Protein AF-A0A0N4TWA0-F1 (afdb_monomer_lite)

Organism: Brugia pahangi (NCBI:txid6280)

Secondary structure (DSSP, 8-state):
--SHHHHHHHHHHHHHHHHTTSS-----------------PPPPPB-S-HHHHHHHHHHHIIIIITSS--HHHHHHHHHHHB-HHHHHHHTTS-S-TTHHHHHHHHHHHHHS-THHHHHHHHHHHHHPPP-SSSHHHHHHHHHHHHHHHHHTT--SSSSTHHHHHHHHS-HHHHHHHHHHHTTS---HHHHHHHHHHHHHHHHHHHHHHHHHHHHHHHHHH----------------------------------PPP-------

Sequence (265 aa):
MHKDEVDQNLKQFSKELTNKQTKEEAKFTPSSNINVNLPHLSLPTFDGDLRQWRQFWSSFNAAVHTQAIPEIQKLNYLYSCFKGKALQAISGYDIAPENYELIRKLLNEKYGDHSIVTTLLYNELQSIKRNEREWIGTIENIERVLRQLEALGESFEHSNIEILIESELPSWILNKIYRRKKDMSWSILKLRNFLTSLVNVNEQIRNCQHSLTQINIEYTTTKPEQKQRYNPGGTSALSTIKDNQNLSKITIKKRRLCVFYFRCH

InterPro domains:
  IPR005312 Domain of unknown function DUF1759 [PF03564] (46-182)

Radius of gyration: 39.79 Å; chains: 1; bounding box: 55×53×158 Å

Structure (mmCIF, N/CA/C/O backbone):
data_AF-A0A0N4TWA0-F1
#
_entry.id   AF-A0A0N4TWA0-F1
#
loop_
_atom_site.group_PDB
_atom_site.id
_atom_site.type_symbol
_atom_site.label_atom_id
_atom_site.label_alt_id
_atom_site.label_comp_id
_atom_site.label_asym_id
_atom_site.label_entity_id
_atom_site.label_seq_id
_atom_site.pdbx_PDB_ins_code
_atom_site.Cartn_x
_atom_site.Cartn_y
_atom_site.Cartn_z
_atom_site.occupancy
_atom_site.B_iso_or_equiv
_atom_site.auth_seq_id
_atom_site.auth_comp_id
_atom_site.auth_asym_id
_atom_site.auth_atom_id
_atom_site.pdbx_PDB_model_num
ATOM 1 N N . MET A 1 1 ? 18.143 36.955 72.765 1.00 52.66 1 MET A N 1
ATOM 2 C CA . MET A 1 1 ? 17.079 37.764 72.136 1.00 52.66 1 MET A CA 1
ATOM 3 C C . MET A 1 1 ? 17.230 37.801 70.604 1.00 52.66 1 MET A C 1
ATOM 5 O O . MET A 1 1 ? 17.047 38.847 70.013 1.00 52.66 1 MET A O 1
ATOM 9 N N . HIS A 1 2 ? 17.583 36.675 69.958 1.00 54.12 2 HIS A N 1
ATOM 10 C CA . HIS A 1 2 ? 17.863 36.610 68.505 1.00 54.12 2 HIS A CA 1
ATOM 11 C C . HIS A 1 2 ? 17.292 35.355 67.816 1.00 54.12 2 HIS A C 1
ATOM 13 O O . HIS A 1 2 ? 17.573 35.111 66.649 1.00 54.12 2 HIS A O 1
ATOM 19 N N . LYS A 1 3 ? 16.511 34.529 68.528 1.00 50.78 3 LYS A N 1
ATOM 20 C CA . LYS A 1 3 ? 15.938 33.296 67.961 1.00 50.78 3 LYS A CA 1
ATOM 21 C C . LYS A 1 3 ? 14.534 33.523 67.390 1.00 50.78 3 LYS A C 1
ATOM 23 O O . LYS A 1 3 ? 14.184 32.917 66.388 1.00 50.78 3 LYS A O 1
ATOM 28 N N . ASP A 1 4 ? 13.800 34.480 67.954 1.00 55.25 4 ASP A N 1
ATOM 29 C CA . ASP A 1 4 ? 12.434 34.804 67.529 1.00 55.25 4 ASP A CA 1
ATOM 30 C C . ASP A 1 4 ? 12.392 35.603 66.215 1.00 55.25 4 ASP A C 1
ATOM 32 O O . ASP A 1 4 ? 11.464 35.456 65.427 1.00 55.25 4 ASP A O 1
ATOM 36 N N . GLU A 1 5 ? 13.435 36.387 65.930 1.00 56.28 5 GLU A N 1
ATOM 37 C CA . GLU A 1 5 ? 13.538 37.216 64.720 1.00 56.28 5 GLU A CA 1
ATOM 38 C C . GLU A 1 5 ? 13.830 36.371 63.465 1.00 56.28 5 GLU A C 1
ATOM 40 O O . GLU A 1 5 ? 13.328 36.650 62.376 1.00 56.28 5 GLU A O 1
ATOM 45 N N . VAL A 1 6 ? 14.578 35.271 63.620 1.00 57.44 6 VAL A N 1
ATOM 46 C CA . VAL A 1 6 ? 14.860 34.318 62.532 1.00 57.44 6 VAL A CA 1
ATOM 47 C C . VAL A 1 6 ? 13.607 33.516 62.171 1.00 57.44 6 VAL A C 1
ATOM 49 O O . VAL A 1 6 ? 13.312 33.345 60.989 1.00 57.44 6 VAL A O 1
ATOM 52 N N . ASP A 1 7 ? 12.817 33.103 63.165 1.00 58.75 7 ASP A N 1
ATOM 53 C CA . ASP A 1 7 ? 11.556 32.384 62.941 1.00 58.75 7 ASP A CA 1
ATOM 54 C C . ASP A 1 7 ? 10.466 33.282 62.334 1.00 58.75 7 ASP A C 1
ATOM 56 O O . ASP A 1 7 ? 9.660 32.823 61.514 1.00 58.75 7 ASP A O 1
ATOM 60 N N . GLN A 1 8 ? 10.449 34.573 62.681 1.00 59.53 8 GLN A N 1
ATOM 61 C CA . GLN A 1 8 ? 9.557 35.550 62.051 1.00 59.53 8 GLN A CA 1
ATOM 62 C C . GLN A 1 8 ? 9.936 35.795 60.586 1.00 59.53 8 GLN A C 1
ATOM 64 O O . GLN A 1 8 ? 9.057 35.782 59.720 1.00 59.53 8 GLN A O 1
ATOM 69 N N . ASN A 1 9 ? 11.234 35.904 60.291 1.00 60.22 9 ASN A N 1
ATOM 70 C CA . ASN A 1 9 ? 11.733 36.046 58.925 1.00 60.22 9 ASN A CA 1
ATOM 71 C C . ASN A 1 9 ? 11.496 34.782 58.079 1.00 60.22 9 ASN A C 1
ATOM 73 O O . ASN A 1 9 ? 11.089 34.896 56.925 1.00 60.22 9 ASN A O 1
ATOM 77 N N . LEU A 1 10 ? 11.633 33.576 58.646 1.00 60.41 10 LEU A N 1
ATOM 78 C CA . LEU A 1 10 ? 11.320 32.313 57.957 1.00 60.41 10 LEU A CA 1
ATOM 79 C C . LEU A 1 10 ? 9.827 32.175 57.630 1.00 60.41 10 LEU A C 1
ATOM 81 O O . LEU A 1 10 ? 9.466 31.711 56.543 1.00 60.41 10 LEU A O 1
ATOM 85 N N . LYS A 1 11 ? 8.940 32.620 58.529 1.00 63.88 11 LYS A N 1
ATOM 86 C CA . LYS A 1 11 ? 7.490 32.650 58.273 1.00 63.88 11 LYS A CA 1
ATOM 87 C C . LYS A 1 11 ? 7.100 33.701 57.236 1.00 63.88 11 LYS A C 1
ATOM 89 O O . LYS A 1 11 ? 6.198 33.447 56.436 1.00 63.88 11 LYS A O 1
ATOM 94 N N . GLN A 1 12 ? 7.773 34.850 57.220 1.00 60.53 12 GLN A N 1
ATOM 95 C CA . GLN A 1 12 ? 7.538 35.899 56.227 1.00 60.53 12 GLN A CA 1
ATOM 96 C C . GLN A 1 12 ? 8.029 35.476 54.836 1.00 60.53 12 GLN A C 1
ATOM 98 O O . GLN A 1 12 ? 7.273 35.586 53.874 1.00 60.53 12 GLN A O 1
ATOM 103 N N . PHE A 1 13 ? 9.207 34.852 54.748 1.00 58.09 13 PHE A N 1
ATOM 104 C CA . PHE A 1 13 ? 9.747 34.312 53.498 1.00 58.09 13 PHE A CA 1
ATOM 105 C C . PHE A 1 13 ? 8.894 33.154 52.950 1.00 58.09 13 PHE A C 1
ATOM 107 O O . PHE A 1 13 ? 8.630 33.081 51.753 1.00 58.09 13 PHE A O 1
ATOM 114 N N . SER A 1 14 ? 8.361 32.292 53.827 1.00 59.28 14 SER A N 1
ATOM 115 C CA . SER A 1 14 ? 7.442 31.209 53.432 1.00 59.28 14 SER A CA 1
ATOM 116 C C . SER A 1 14 ? 6.097 31.733 52.906 1.00 59.28 14 SER A C 1
ATOM 118 O O . SER A 1 14 ? 5.542 31.165 51.964 1.00 59.28 14 SER A O 1
ATOM 120 N N . LYS A 1 15 ? 5.583 32.842 53.464 1.00 59.12 15 LYS A N 1
ATOM 121 C CA . LYS A 1 15 ? 4.394 33.548 52.946 1.00 59.12 15 LYS A CA 1
ATOM 122 C C . LYS A 1 15 ? 4.655 34.243 51.607 1.00 59.12 15 LYS A C 1
ATOM 124 O O . LYS A 1 15 ? 3.758 34.330 50.773 1.00 59.12 15 LYS A O 1
ATOM 129 N N . GLU A 1 16 ? 5.877 34.711 51.374 1.00 53.97 16 GLU A N 1
ATOM 130 C CA . GLU A 1 16 ? 6.271 35.358 50.120 1.00 53.97 16 GLU A CA 1
ATOM 131 C C . GLU A 1 16 ? 6.511 34.342 48.988 1.00 53.97 16 GLU A C 1
ATOM 133 O O . GLU A 1 16 ? 6.157 34.606 47.838 1.00 53.97 16 GLU A O 1
ATOM 138 N N . LEU A 1 17 ? 7.002 33.140 49.321 1.00 50.19 17 LEU A N 1
ATOM 139 C CA . LEU A 1 17 ? 7.112 32.003 48.397 1.00 50.19 17 LEU A CA 1
ATOM 140 C C . LEU A 1 17 ? 5.743 31.411 48.015 1.00 50.19 17 LEU A C 1
ATOM 142 O O . LEU A 1 17 ? 5.560 30.999 46.872 1.00 50.19 17 LEU A O 1
ATOM 146 N N . THR A 1 18 ? 4.758 31.435 48.920 1.00 46.78 18 THR A N 1
ATOM 147 C CA . THR A 1 18 ? 3.384 30.974 48.628 1.00 46.78 18 THR A CA 1
ATOM 148 C C . THR A 1 18 ? 2.551 32.017 47.870 1.00 46.78 18 THR A C 1
ATOM 150 O O . THR A 1 18 ? 1.819 31.660 46.947 1.00 46.78 18 THR A O 1
ATOM 153 N N . ASN A 1 19 ? 2.727 33.319 48.135 1.00 44.84 19 ASN A N 1
ATOM 154 C CA . ASN A 1 19 ? 2.042 34.373 47.369 1.00 44.84 19 ASN A CA 1
ATOM 155 C C . ASN A 1 19 ? 2.618 34.600 45.958 1.00 44.84 19 ASN A C 1
ATOM 157 O O . ASN A 1 19 ? 1.894 35.088 45.090 1.00 44.84 19 ASN A O 1
ATOM 161 N N . LYS A 1 20 ? 3.875 34.215 45.688 1.00 46.03 20 LYS A N 1
ATOM 162 C CA . LYS A 1 20 ? 4.465 34.255 44.334 1.00 46.03 20 LYS A CA 1
ATOM 163 C C . LYS A 1 20 ? 4.112 33.046 43.456 1.00 46.03 20 LYS A C 1
ATOM 165 O O . LYS A 1 20 ? 4.340 33.108 42.255 1.00 46.03 20 LYS A O 1
ATOM 170 N N . GLN A 1 21 ? 3.496 31.996 44.009 1.00 41.91 21 GLN A N 1
ATOM 171 C CA . GLN A 1 21 ? 3.015 30.831 43.245 1.00 41.91 21 GLN A CA 1
ATOM 172 C C . GLN A 1 21 ? 1.512 30.869 42.907 1.00 41.91 21 GLN A C 1
ATOM 174 O O . GLN A 1 21 ? 1.013 29.940 42.285 1.00 41.91 21 GLN A O 1
ATOM 179 N N . THR A 1 22 ? 0.788 31.951 43.237 1.00 38.19 22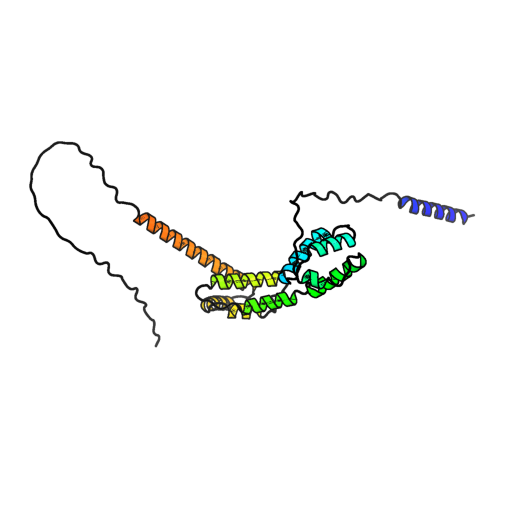 THR A N 1
ATOM 180 C CA . THR A 1 22 ? -0.667 32.061 42.963 1.00 38.19 22 THR A CA 1
ATOM 181 C C . THR A 1 22 ? -1.031 33.146 41.938 1.00 38.19 22 THR A C 1
ATOM 183 O O . THR A 1 22 ? -2.157 33.642 41.923 1.00 38.19 22 THR A O 1
ATOM 186 N N . LYS A 1 23 ? -0.105 33.570 41.068 1.00 44.56 23 LYS A N 1
ATOM 187 C CA . LYS A 1 23 ? -0.427 34.597 40.063 1.00 44.56 23 LYS A CA 1
ATOM 188 C C . LYS A 1 23 ? 0.413 34.507 38.793 1.00 44.56 23 LYS A C 1
ATOM 190 O O . LYS A 1 23 ? 1.076 35.463 38.433 1.00 44.56 23 LYS A O 1
ATOM 195 N N . GLU A 1 24 ? 0.344 33.365 38.114 1.00 39.47 24 GLU A N 1
ATOM 196 C CA . GLU A 1 24 ? 0.619 33.266 36.671 1.00 39.47 24 GLU A CA 1
ATOM 197 C C . GLU A 1 24 ? 0.077 31.946 36.086 1.00 39.47 24 GLU A C 1
ATOM 199 O O . GLU A 1 24 ? 0.734 31.249 35.326 1.00 39.47 24 GLU A O 1
ATOM 204 N N . GLU A 1 25 ? -1.184 31.606 36.381 1.00 35.31 25 GLU A N 1
ATOM 205 C CA . GLU A 1 25 ? -1.968 30.797 35.436 1.00 35.31 25 GLU A CA 1
ATOM 206 C C . GLU A 1 25 ? -2.470 31.729 34.330 1.00 35.31 25 GLU A C 1
ATOM 208 O O . GLU A 1 25 ? -3.642 32.106 34.246 1.00 35.31 25 GLU A O 1
ATOM 213 N N . ALA A 1 26 ? -1.538 32.150 33.475 1.00 36.38 26 ALA A N 1
ATOM 214 C CA . ALA A 1 26 ? -1.896 32.571 32.139 1.00 36.38 26 ALA A CA 1
ATOM 215 C C . ALA A 1 26 ? -2.560 31.358 31.486 1.00 36.38 26 ALA A C 1
ATOM 217 O O . ALA A 1 26 ? -1.906 30.367 31.162 1.00 36.38 26 ALA A O 1
ATOM 218 N N . LYS A 1 27 ? -3.887 31.426 31.349 1.00 37.25 27 LYS A N 1
ATOM 219 C CA . LYS A 1 27 ? -4.656 30.552 30.472 1.00 37.25 27 LYS A CA 1
ATOM 220 C C . LYS A 1 27 ? -3.964 30.560 29.110 1.00 37.25 27 LYS A C 1
ATOM 222 O O . LYS A 1 27 ? -4.188 31.464 28.310 1.00 37.25 27 LYS A O 1
ATOM 227 N N . PHE A 1 28 ? -3.153 29.544 28.835 1.00 35.09 28 PHE A N 1
ATOM 228 C CA . PHE A 1 28 ? -2.869 29.124 27.476 1.00 35.09 28 PHE A CA 1
ATOM 229 C C . PHE A 1 28 ? -4.184 28.578 26.926 1.00 35.09 28 PHE A C 1
ATOM 231 O O . PHE A 1 28 ? -4.442 27.380 26.908 1.00 35.09 28 PHE A O 1
ATOM 238 N N . THR A 1 29 ? -5.065 29.483 26.512 1.00 36.69 29 THR A N 1
ATOM 239 C CA . THR A 1 29 ? -5.971 29.182 25.418 1.00 36.69 29 THR A CA 1
ATOM 240 C C . THR A 1 29 ? -5.074 28.814 24.238 1.00 36.69 29 THR A C 1
ATOM 242 O O . THR A 1 29 ? -4.290 29.673 23.822 1.00 36.69 29 THR A O 1
ATOM 245 N N . PRO A 1 30 ? -5.125 27.584 23.698 1.00 43.72 30 PRO A N 1
ATOM 246 C CA . PRO A 1 30 ? -4.537 27.337 22.398 1.00 43.72 30 PRO A CA 1
ATOM 247 C C . PRO A 1 30 ? -5.276 28.266 21.439 1.00 43.72 30 PRO A C 1
ATOM 249 O O . PRO A 1 30 ? -6.483 28.131 21.227 1.00 43.72 30 PRO A O 1
ATOM 252 N N . SER A 1 31 ? -4.563 29.284 20.965 1.00 40.16 31 SER A N 1
ATOM 253 C CA . SER A 1 31 ? -5.035 30.210 19.953 1.00 40.16 31 SER A CA 1
ATOM 254 C C . SER A 1 31 ? -5.639 29.417 18.806 1.00 40.16 31 SER A C 1
ATOM 256 O O . SER A 1 31 ? -4.957 28.600 18.196 1.00 40.16 31 SER A O 1
ATOM 258 N N . SER A 1 32 ? -6.922 29.683 18.558 1.00 46.72 32 SER A N 1
ATOM 259 C CA . SER A 1 32 ? -7.635 29.416 17.313 1.00 46.72 32 SER A CA 1
ATOM 260 C C . SER A 1 32 ? -7.279 28.083 16.654 1.00 46.72 32 SER A C 1
ATOM 262 O O . SER A 1 32 ? -6.401 28.022 15.792 1.00 46.72 32 SER A O 1
ATOM 264 N N . ASN A 1 33 ? -8.067 27.044 16.950 1.00 48.56 33 ASN A N 1
ATOM 265 C CA . ASN A 1 33 ? -8.394 26.080 15.906 1.00 48.56 33 ASN A CA 1
ATOM 266 C C . ASN A 1 33 ? -8.828 26.913 14.701 1.00 48.56 33 ASN A C 1
ATOM 268 O O . ASN A 1 33 ? -9.886 27.547 14.728 1.00 48.56 33 ASN A O 1
ATOM 272 N N . ILE A 1 34 ? -7.968 26.999 13.688 1.00 48.06 34 ILE A N 1
ATOM 273 C CA . ILE A 1 34 ? -8.366 27.478 12.378 1.00 48.06 34 ILE A CA 1
ATOM 274 C C . ILE A 1 34 ? -9.455 26.489 11.980 1.00 48.06 34 ILE A C 1
ATOM 276 O O . ILE A 1 34 ? -9.162 25.359 11.595 1.00 48.06 34 ILE A O 1
ATOM 280 N N . ASN A 1 35 ? -10.715 26.879 12.176 1.00 50.47 35 ASN A N 1
ATOM 281 C CA . ASN A 1 35 ? -11.867 26.156 11.669 1.00 50.47 35 ASN A CA 1
ATOM 282 C C . ASN A 1 35 ? -11.832 26.342 10.154 1.00 50.47 35 ASN A C 1
ATOM 284 O O . ASN A 1 35 ? -12.544 27.163 9.580 1.00 50.47 35 ASN A O 1
ATOM 288 N N . VAL A 1 36 ? -10.923 25.612 9.509 1.00 48.78 36 VAL A N 1
ATOM 289 C CA . VAL A 1 36 ? -10.996 25.356 8.084 1.00 48.78 36 VAL A CA 1
ATOM 290 C C . VAL A 1 36 ? -12.287 24.570 7.927 1.00 48.78 36 VAL A C 1
ATOM 292 O O . VAL A 1 36 ? -12.367 23.409 8.326 1.00 48.78 36 VAL A O 1
ATOM 295 N N . ASN A 1 37 ? -13.327 25.235 7.432 1.00 46.12 37 ASN A N 1
ATOM 296 C CA . ASN A 1 37 ? -14.613 24.606 7.182 1.00 46.12 37 ASN A CA 1
ATOM 297 C C . ASN A 1 37 ? -14.477 23.746 5.918 1.00 46.12 37 ASN A C 1
ATOM 299 O O . ASN A 1 37 ? -14.853 24.144 4.817 1.00 46.12 37 ASN A O 1
ATOM 303 N N . LEU A 1 38 ? -13.805 22.607 6.077 1.00 56.81 38 LEU A N 1
ATOM 304 C CA . LEU A 1 38 ? -13.673 21.581 5.057 1.00 56.81 38 LEU A CA 1
ATOM 305 C C . LEU A 1 38 ? -15.013 20.844 4.943 1.00 56.81 38 LEU A C 1
ATOM 307 O O . LEU A 1 38 ? -15.686 20.648 5.959 1.00 56.81 38 LEU A O 1
ATOM 311 N N . PRO A 1 39 ? -15.412 20.406 3.737 1.00 60.38 39 PRO A N 1
ATOM 312 C CA . PRO A 1 39 ? -16.548 19.506 3.606 1.00 60.38 39 PRO A CA 1
ATOM 313 C C . PRO A 1 39 ? -16.344 18.296 4.525 1.00 60.38 39 PRO A C 1
ATOM 315 O O . PRO A 1 39 ? -15.246 17.742 4.597 1.00 60.38 39 PRO A O 1
ATOM 318 N N . HIS A 1 40 ? -17.397 17.914 5.247 1.00 59.00 40 HIS A N 1
ATOM 319 C CA . HIS A 1 40 ? -17.352 16.838 6.231 1.00 59.00 40 HIS A CA 1
ATOM 320 C C . HIS A 1 40 ? -17.001 15.511 5.543 1.00 59.00 40 HIS A C 1
ATOM 322 O O . HIS A 1 40 ? -17.854 14.864 4.933 1.00 59.00 40 HIS A O 1
ATOM 328 N N . LEU A 1 41 ? -15.730 15.112 5.619 1.00 68.12 41 LEU A N 1
ATOM 329 C CA . LEU A 1 41 ? -15.263 13.832 5.103 1.00 68.12 41 LEU A CA 1
ATOM 330 C C . LEU A 1 41 ? -15.868 12.708 5.945 1.00 68.12 41 LEU A C 1
ATOM 332 O O . LEU A 1 41 ? -15.664 12.639 7.156 1.00 68.12 41 LEU A O 1
ATOM 336 N N . SER A 1 42 ? -16.624 11.821 5.301 1.00 77.56 42 SER A N 1
ATOM 337 C CA . SER A 1 42 ? -17.068 10.577 5.927 1.00 77.56 42 SER A CA 1
ATOM 338 C C . SER A 1 42 ? -15.858 9.715 6.279 1.00 77.56 42 SER A C 1
ATOM 340 O O . SER A 1 42 ? -14.914 9.626 5.490 1.00 77.56 42 SER A O 1
ATOM 342 N N . LEU A 1 43 ? -15.906 9.042 7.430 1.00 86.25 43 LEU A N 1
ATOM 343 C CA . LEU A 1 43 ? -14.859 8.099 7.813 1.00 86.25 43 LEU A CA 1
ATOM 344 C C . LEU A 1 43 ? -14.729 6.987 6.757 1.00 86.25 43 LEU A C 1
ATOM 346 O O . LEU A 1 43 ? -15.750 6.469 6.288 1.00 86.25 43 LEU A O 1
ATOM 350 N N . PRO A 1 44 ? -13.497 6.616 6.361 1.00 89.69 44 PRO A N 1
ATOM 351 C CA . PRO A 1 44 ? -13.295 5.515 5.435 1.00 89.69 44 PRO A CA 1
ATOM 352 C C . PRO A 1 44 ? -13.737 4.202 6.079 1.00 89.69 44 PRO A C 1
ATOM 354 O O . PRO A 1 44 ? -13.554 3.987 7.276 1.00 89.69 44 PRO A O 1
ATOM 357 N N . THR A 1 45 ? -14.287 3.299 5.272 1.00 93.81 45 THR A N 1
ATOM 358 C CA . THR A 1 45 ? -14.622 1.950 5.734 1.00 93.81 45 THR A CA 1
ATOM 359 C C . THR A 1 45 ? -13.456 1.000 5.515 1.00 93.81 45 THR A C 1
ATOM 361 O O . THR A 1 45 ? -12.758 1.120 4.512 1.00 93.81 45 THR A O 1
ATOM 364 N N . PHE A 1 46 ? -13.286 0.030 6.409 1.00 95.56 46 PHE A N 1
ATOM 365 C CA . PHE A 1 46 ? -12.220 -0.964 6.351 1.00 95.56 46 PHE A CA 1
ATOM 366 C C . PHE A 1 46 ? -12.797 -2.376 6.377 1.00 95.56 46 PHE A C 1
ATOM 368 O O . PHE A 1 46 ? -13.549 -2.740 7.280 1.00 95.56 46 PHE A O 1
ATOM 375 N N . ASP A 1 47 ? -12.453 -3.176 5.374 1.00 93.69 47 ASP A N 1
ATOM 376 C CA . ASP A 1 47 ? -12.954 -4.540 5.191 1.00 93.69 47 ASP A CA 1
ATOM 377 C C . ASP A 1 47 ? -11.959 -5.628 5.634 1.00 93.69 47 ASP A C 1
ATOM 379 O O . ASP A 1 47 ? -12.311 -6.811 5.686 1.00 93.69 47 ASP A O 1
ATOM 383 N N . GLY A 1 48 ? -10.729 -5.234 5.980 1.00 91.06 48 GLY A N 1
ATOM 384 C CA . GLY A 1 48 ? -9.625 -6.125 6.325 1.00 91.06 48 GLY A CA 1
ATOM 385 C C . GLY A 1 48 ? -8.533 -6.240 5.256 1.00 91.06 48 GLY A C 1
ATOM 386 O O . GLY A 1 48 ? -7.669 -7.105 5.402 1.00 91.06 48 GLY A O 1
ATOM 387 N N . ASP A 1 49 ? -8.552 -5.430 4.192 1.00 90.62 49 ASP A N 1
ATOM 388 C CA . ASP A 1 49 ? -7.451 -5.359 3.223 1.00 90.62 49 ASP A CA 1
ATOM 389 C C . ASP A 1 49 ? -6.199 -4.690 3.820 1.00 90.62 49 ASP A C 1
ATOM 391 O O . ASP A 1 49 ? -6.161 -3.484 4.067 1.00 90.62 49 ASP A O 1
ATOM 395 N N . LEU A 1 50 ? -5.127 -5.468 3.980 1.00 88.75 50 LEU A N 1
ATOM 396 C CA . LEU A 1 50 ? -3.830 -5.005 4.486 1.00 88.75 50 LEU A CA 1
ATOM 397 C C . LEU A 1 50 ? -3.282 -3.790 3.720 1.00 88.75 50 LEU A C 1
ATOM 399 O O . LEU A 1 50 ? -2.659 -2.916 4.321 1.00 88.75 50 LEU A O 1
ATOM 403 N N . ARG A 1 51 ? -3.543 -3.685 2.408 1.00 86.25 51 ARG A N 1
ATOM 404 C CA . ARG A 1 51 ? -3.076 -2.553 1.585 1.00 86.25 51 ARG A CA 1
ATOM 405 C C . ARG A 1 51 ? -3.754 -1.234 1.970 1.00 86.25 51 ARG A C 1
ATOM 407 O O . ARG A 1 51 ? -3.170 -0.168 1.780 1.00 86.25 51 ARG A O 1
ATOM 414 N N . GLN A 1 52 ? -4.966 -1.300 2.520 1.00 90.00 52 GLN A N 1
ATOM 415 C CA . GLN A 1 52 ? -5.772 -0.137 2.897 1.00 90.00 52 GLN A CA 1
ATOM 416 C C . GLN A 1 52 ? -5.593 0.256 4.365 1.00 90.00 52 GLN A C 1
ATOM 418 O O . GLN A 1 52 ? -5.947 1.376 4.736 1.00 90.00 52 GLN A O 1
ATOM 423 N N . TRP A 1 53 ? -5.010 -0.622 5.192 1.00 91.56 53 TRP A N 1
ATOM 424 C CA . TRP A 1 53 ? -4.867 -0.403 6.633 1.00 91.56 53 TRP A CA 1
ATOM 425 C C . TRP A 1 53 ? -4.201 0.932 6.964 1.00 91.56 53 TRP A C 1
ATOM 427 O O . TRP A 1 53 ? -4.740 1.700 7.756 1.00 91.56 53 TRP A O 1
ATOM 437 N N . ARG A 1 54 ? -3.074 1.256 6.315 1.00 88.75 54 ARG A N 1
ATOM 438 C CA . ARG A 1 54 ? -2.351 2.512 6.573 1.00 88.75 54 ARG A CA 1
ATOM 439 C C . ARG A 1 54 ? -3.233 3.732 6.323 1.00 88.75 54 ARG A C 1
ATOM 441 O O . ARG A 1 54 ? -3.300 4.619 7.165 1.00 88.75 54 ARG A O 1
ATOM 448 N N . GLN A 1 55 ? -3.916 3.770 5.180 1.00 90.50 55 GLN A N 1
ATOM 449 C CA . GLN A 1 55 ? -4.799 4.880 4.827 1.00 90.50 55 GLN A CA 1
ATOM 450 C C . GLN A 1 55 ? -5.963 4.989 5.815 1.00 90.50 55 GLN A C 1
ATOM 452 O O . GLN A 1 55 ? -6.221 6.070 6.340 1.00 90.50 55 GLN A O 1
ATOM 457 N N . PHE A 1 56 ? -6.628 3.865 6.091 1.00 94.06 56 PHE A N 1
ATOM 458 C CA . PHE A 1 56 ? -7.728 3.803 7.042 1.00 94.06 56 PHE A CA 1
ATOM 459 C C . PHE A 1 56 ? -7.298 4.301 8.425 1.00 94.06 56 PHE A C 1
ATOM 461 O O . PHE A 1 56 ? -7.918 5.216 8.966 1.00 94.06 56 PHE A O 1
ATOM 468 N N . TRP A 1 57 ? -6.218 3.740 8.975 1.00 93.25 57 TRP A N 1
ATOM 469 C CA . TRP A 1 57 ? -5.748 4.070 10.312 1.00 93.25 57 TRP A CA 1
ATOM 470 C C . TRP A 1 57 ? -5.295 5.523 10.402 1.00 93.25 57 TRP A C 1
ATOM 472 O O . TRP A 1 57 ? -5.658 6.195 11.357 1.00 93.25 57 TRP A O 1
ATOM 482 N N . SER A 1 58 ? -4.583 6.061 9.404 1.00 91.69 58 SER A N 1
ATOM 483 C CA . SER A 1 58 ? -4.214 7.483 9.386 1.00 91.69 58 SER A CA 1
ATOM 484 C C . SER A 1 58 ? -5.440 8.402 9.426 1.00 91.69 58 SER A C 1
ATOM 486 O O . SER A 1 58 ? -5.462 9.354 10.209 1.00 91.69 58 SER A O 1
ATOM 488 N N . SER A 1 59 ? -6.473 8.108 8.633 1.00 92.50 59 SER A N 1
ATOM 489 C CA . SER A 1 59 ? -7.716 8.886 8.627 1.00 92.50 59 SER A CA 1
ATOM 490 C C . SER A 1 59 ? -8.500 8.743 9.932 1.00 92.50 59 SER A C 1
ATOM 492 O O . SER A 1 59 ? -8.896 9.750 10.515 1.00 92.50 59 SER A O 1
ATOM 494 N N . PHE A 1 60 ? -8.693 7.516 10.422 1.00 93.81 60 PHE A N 1
ATOM 495 C CA . PHE A 1 60 ? -9.391 7.254 11.682 1.00 93.81 60 PHE A CA 1
ATOM 496 C C . PHE A 1 60 ? -8.653 7.874 12.873 1.00 93.81 60 PHE A C 1
ATOM 498 O O . PHE A 1 60 ? -9.271 8.455 13.766 1.00 93.81 60 PHE A O 1
ATOM 505 N N . ASN A 1 61 ? -7.321 7.802 12.869 1.00 92.94 61 ASN A N 1
ATOM 506 C CA . ASN A 1 61 ? -6.487 8.370 13.912 1.00 92.94 61 ASN A CA 1
ATOM 507 C C . ASN A 1 61 ? -6.714 9.882 14.027 1.00 92.94 61 ASN A C 1
ATOM 509 O O . ASN A 1 61 ? -7.022 10.369 15.109 1.00 92.94 61 ASN A O 1
ATOM 513 N N . ALA A 1 62 ? -6.641 10.602 12.904 1.00 91.19 62 ALA A N 1
ATOM 514 C CA . ALA A 1 62 ? -6.831 12.051 12.864 1.00 91.19 62 ALA A CA 1
ATOM 515 C C . ALA A 1 62 ? -8.277 12.493 13.161 1.00 91.19 62 ALA A C 1
ATOM 517 O O . ALA A 1 62 ? -8.493 13.523 13.802 1.00 91.19 62 ALA A O 1
ATOM 518 N N . ALA A 1 63 ? -9.266 11.732 12.689 1.00 90.12 63 ALA A N 1
ATOM 519 C CA . ALA A 1 63 ? -10.674 12.100 12.808 1.00 90.12 63 ALA A CA 1
ATOM 520 C C . ALA A 1 63 ? -11.310 11.688 14.147 1.00 90.12 63 ALA A C 1
ATOM 522 O O . ALA A 1 63 ? -12.240 12.350 14.597 1.00 90.12 63 ALA A O 1
ATOM 523 N N . VAL A 1 64 ? -10.836 10.608 14.780 1.00 92.06 64 VAL A N 1
ATOM 524 C CA . VAL A 1 64 ? -11.491 9.992 15.950 1.00 92.06 64 VAL A CA 1
ATOM 525 C C . VAL A 1 64 ? -10.514 9.746 17.100 1.00 92.06 64 VAL A C 1
ATOM 527 O O . VAL A 1 64 ? -10.789 10.155 18.227 1.00 92.06 64 VAL A O 1
ATOM 530 N N . HIS A 1 65 ? -9.376 9.083 16.859 1.00 92.38 65 HIS A N 1
ATOM 531 C CA . HIS A 1 65 ? -8.484 8.658 17.952 1.00 92.38 65 HIS A CA 1
ATOM 532 C C . HIS A 1 65 ? -7.849 9.839 18.698 1.00 92.38 65 HIS A C 1
ATOM 534 O O . HIS A 1 65 ? -7.816 9.825 19.929 1.00 92.38 65 HIS A O 1
ATOM 540 N N . THR A 1 66 ? -7.388 10.865 17.977 1.00 92.50 66 THR A N 1
ATOM 541 C CA . THR A 1 66 ? -6.765 12.071 18.552 1.00 92.50 66 THR A CA 1
ATOM 542 C C . THR A 1 66 ? -7.768 13.009 19.220 1.00 92.50 66 THR A C 1
ATOM 544 O O . THR A 1 66 ? -7.369 13.885 19.984 1.00 92.50 66 THR A O 1
ATOM 547 N N . GLN A 1 67 ? -9.065 12.835 18.960 1.00 89.94 67 GLN A N 1
ATOM 548 C CA . GLN A 1 67 ? -10.105 13.670 19.545 1.00 89.94 67 GLN A CA 1
ATOM 549 C C . GLN A 1 67 ? -10.303 13.336 21.030 1.00 89.94 67 GLN A C 1
ATOM 551 O O . GLN A 1 67 ? -10.238 12.174 21.452 1.00 89.94 67 GLN A O 1
ATOM 556 N N . ALA A 1 68 ? -10.595 14.363 21.830 1.00 92.19 68 ALA A N 1
ATOM 557 C CA . ALA A 1 68 ? -10.872 14.252 23.263 1.00 92.19 68 ALA A CA 1
ATOM 558 C C . ALA A 1 68 ? -12.311 13.764 23.535 1.00 92.19 68 ALA A C 1
ATOM 560 O O . ALA A 1 68 ? -13.075 14.401 24.256 1.00 92.19 68 ALA A O 1
ATOM 561 N N . ILE A 1 69 ? -12.693 12.644 22.916 1.00 91.94 69 ILE A N 1
ATOM 562 C CA . ILE A 1 69 ? -13.997 11.990 23.087 1.00 91.94 69 ILE A CA 1
ATOM 563 C C . ILE A 1 69 ? -13.860 10.693 23.907 1.00 91.94 69 ILE A C 1
ATOM 565 O O . ILE A 1 69 ? -12.783 10.088 23.901 1.00 91.94 69 ILE A O 1
ATOM 569 N N . PRO A 1 70 ? -14.922 10.231 24.594 1.00 93.06 70 PRO A N 1
ATOM 570 C CA . PRO A 1 70 ? -14.895 8.987 25.366 1.00 93.06 70 PRO A CA 1
ATOM 571 C C . PRO A 1 70 ? -14.521 7.758 24.527 1.00 93.06 70 PRO A C 1
ATOM 573 O O . PRO A 1 70 ? -14.953 7.630 23.380 1.00 93.06 70 PRO A O 1
ATOM 576 N N . GLU A 1 71 ? -13.794 6.805 25.117 1.00 92.69 71 GLU A N 1
ATOM 577 C CA . GLU A 1 71 ? -13.360 5.571 24.436 1.00 92.69 71 GLU A CA 1
ATOM 578 C C . GLU A 1 71 ? -14.528 4.766 23.867 1.00 92.69 71 GLU A C 1
ATOM 580 O O . GLU A 1 71 ? -14.458 4.294 22.736 1.00 92.69 71 GLU A O 1
ATOM 585 N N . ILE A 1 72 ? -15.651 4.704 24.586 1.00 92.62 72 ILE A N 1
ATOM 586 C CA . ILE A 1 72 ? -16.872 4.053 24.099 1.00 92.62 72 ILE A CA 1
ATOM 587 C C . ILE A 1 72 ? -17.400 4.692 22.804 1.00 92.62 72 ILE A C 1
ATOM 589 O O . ILE A 1 72 ? -17.901 3.996 21.922 1.00 92.62 72 ILE A O 1
ATOM 593 N N . GLN A 1 73 ? -17.262 6.012 22.634 1.00 91.31 73 GLN A N 1
ATOM 594 C CA . GLN A 1 73 ? -17.644 6.685 21.390 1.00 91.31 73 GLN A CA 1
ATOM 595 C C . GLN A 1 73 ? -16.643 6.373 20.278 1.00 91.31 73 GLN A C 1
ATOM 597 O O . GLN A 1 73 ? -17.061 6.038 19.170 1.00 91.31 73 GLN A O 1
ATOM 602 N N . LYS A 1 74 ? -15.334 6.404 20.575 1.00 93.75 74 LYS A N 1
ATOM 603 C CA . LYS A 1 74 ? -14.290 5.988 19.621 1.00 93.75 74 LYS A CA 1
ATOM 604 C C . LYS A 1 74 ? -14.533 4.567 19.130 1.00 93.75 74 LYS A C 1
ATOM 606 O O . LYS A 1 74 ? -14.400 4.303 17.938 1.00 93.75 74 LYS A O 1
ATOM 611 N N . LEU A 1 75 ? -14.929 3.674 20.034 1.00 93.50 75 LEU A N 1
ATOM 612 C CA . LEU A 1 75 ? -15.215 2.288 19.711 1.00 93.50 75 LEU A CA 1
ATOM 613 C C . LEU A 1 75 ? -16.458 2.151 18.828 1.00 93.50 75 LEU A C 1
ATOM 615 O O . LEU A 1 75 ? -16.397 1.466 17.814 1.00 93.50 75 LEU A O 1
ATOM 619 N N . ASN A 1 76 ? -17.544 2.864 19.128 1.00 92.44 76 ASN A N 1
ATOM 620 C CA . ASN A 1 76 ? -18.729 2.881 18.263 1.00 92.44 76 ASN A CA 1
ATOM 621 C C . ASN A 1 76 ? -18.411 3.364 16.836 1.00 92.44 76 ASN A C 1
ATOM 623 O O . ASN A 1 76 ? -18.865 2.760 15.862 1.00 92.44 76 ASN A O 1
ATOM 627 N N . TYR A 1 77 ? -17.590 4.411 16.693 1.00 92.62 77 TYR A N 1
ATOM 628 C CA . TYR A 1 77 ? -17.109 4.849 15.379 1.00 92.62 77 TYR A CA 1
ATOM 629 C C . TYR A 1 77 ? -16.224 3.800 14.700 1.00 92.62 77 TYR A C 1
ATOM 631 O O . TYR A 1 77 ? -16.313 3.612 13.490 1.00 92.62 77 TYR A O 1
ATOM 639 N N . LEU A 1 78 ? -15.380 3.099 15.457 1.00 92.00 78 LEU A N 1
ATOM 640 C CA . LEU A 1 78 ? -14.528 2.045 14.912 1.00 92.00 78 LEU A CA 1
ATOM 641 C C . LEU A 1 78 ? -15.366 0.890 14.340 1.00 92.00 78 LEU A C 1
ATOM 643 O O . LEU A 1 78 ? -15.156 0.495 13.195 1.00 92.00 78 LEU A O 1
ATOM 647 N N . TYR A 1 79 ? -16.364 0.411 15.092 1.00 92.31 79 TYR A N 1
ATOM 648 C CA . TYR A 1 79 ? -17.287 -0.635 14.635 1.00 92.31 79 TYR A CA 1
ATOM 649 C C . TYR A 1 79 ? -18.083 -0.206 13.398 1.00 92.31 79 TYR A C 1
ATOM 651 O O . TYR A 1 79 ? -18.253 -1.010 12.484 1.00 92.31 79 TYR A O 1
ATOM 659 N N . SER A 1 80 ? -18.535 1.052 13.322 1.00 91.38 80 SER A N 1
ATOM 660 C CA . SER A 1 80 ? -19.306 1.535 12.166 1.00 91.38 80 SER A CA 1
ATOM 661 C C . SER A 1 80 ? -18.480 1.633 10.878 1.00 91.38 80 SER A C 1
ATOM 663 O O . SER A 1 80 ? -19.030 1.537 9.778 1.00 91.38 80 SER A O 1
ATOM 665 N N . CYS A 1 81 ? -17.157 1.771 10.996 1.00 93.06 81 CYS A N 1
ATOM 666 C CA . CYS A 1 81 ? -16.250 1.773 9.853 1.00 93.06 81 CYS A CA 1
ATOM 667 C C . CYS A 1 81 ? -15.904 0.360 9.363 1.00 93.06 81 CYS A C 1
ATOM 669 O O . CYS A 1 81 ? -15.465 0.198 8.222 1.00 93.06 81 CYS A O 1
ATOM 671 N N . PHE A 1 82 ? -16.072 -0.668 10.195 1.00 94.19 82 PHE A N 1
ATOM 672 C CA . PHE A 1 82 ? -15.636 -2.021 9.875 1.00 94.19 82 PHE A CA 1
ATOM 673 C C . PHE A 1 82 ? -16.661 -2.834 9.102 1.00 94.19 82 PHE A C 1
ATOM 675 O O . PHE A 1 82 ? -17.863 -2.809 9.352 1.00 94.19 82 PHE A O 1
ATOM 682 N N . LYS A 1 83 ? -16.145 -3.606 8.149 1.00 93.00 83 LYS A N 1
ATOM 683 C CA . LYS A 1 83 ? -16.902 -4.528 7.305 1.00 93.00 83 LYS A CA 1
ATOM 684 C C . LYS A 1 83 ? -16.124 -5.836 7.153 1.00 93.00 83 LYS A C 1
ATOM 686 O O . LYS A 1 83 ? -14.940 -5.910 7.477 1.00 93.00 83 LYS A O 1
ATOM 691 N N . GLY A 1 84 ? -16.789 -6.876 6.655 1.00 93.50 84 GLY A N 1
ATOM 692 C CA . GLY A 1 84 ? -16.137 -8.118 6.228 1.00 93.50 84 GLY A CA 1
ATOM 693 C C . GLY A 1 84 ? -15.187 -8.725 7.270 1.00 93.50 84 GLY A C 1
ATOM 694 O O . GLY A 1 84 ? -15.577 -8.985 8.409 1.00 93.50 84 GLY A O 1
ATOM 695 N N . LYS A 1 85 ? -13.927 -8.947 6.869 1.00 92.38 85 LYS A N 1
ATOM 696 C CA . LYS A 1 85 ? -12.906 -9.626 7.685 1.00 92.38 85 LYS A CA 1
ATOM 697 C C . LYS A 1 85 ? -12.478 -8.798 8.895 1.00 92.38 85 LYS A C 1
ATOM 699 O O . LYS A 1 85 ? -12.138 -9.381 9.921 1.00 92.38 85 LYS A O 1
ATOM 704 N N . ALA A 1 86 ? -12.484 -7.470 8.781 1.00 93.06 86 ALA A N 1
ATOM 705 C CA . ALA A 1 86 ? -12.153 -6.584 9.895 1.00 93.06 86 ALA A CA 1
ATOM 706 C C . ALA A 1 86 ? -13.195 -6.686 11.015 1.00 93.06 86 ALA A C 1
ATOM 708 O O . ALA A 1 86 ? -12.832 -6.846 12.176 1.00 93.06 86 ALA A O 1
ATOM 709 N N . LEU A 1 87 ? -14.485 -6.684 10.663 1.00 93.31 87 LEU A N 1
ATOM 710 C CA . LEU A 1 87 ? -15.564 -6.832 11.644 1.00 93.31 87 LEU A CA 1
ATOM 711 C C . LEU A 1 87 ? -15.535 -8.218 12.305 1.00 93.31 87 LEU A C 1
ATOM 713 O O . LEU A 1 87 ? -15.670 -8.333 13.520 1.00 93.31 87 LEU A O 1
ATOM 717 N N . GLN A 1 88 ? -15.275 -9.268 11.520 1.00 92.69 88 GLN A N 1
ATOM 718 C CA . GLN A 1 88 ? -15.098 -10.624 12.043 1.00 92.69 88 GLN A CA 1
ATOM 719 C C . GLN A 1 88 ? -13.890 -10.738 12.988 1.00 92.69 88 GLN A C 1
ATOM 721 O O . GLN A 1 88 ? -13.913 -11.534 13.920 1.00 92.69 88 GLN A O 1
ATOM 726 N N . ALA A 1 89 ? -12.832 -9.947 12.779 1.00 91.12 89 ALA A N 1
ATOM 727 C CA . ALA A 1 89 ? -11.659 -9.961 13.651 1.00 91.12 89 ALA A CA 1
ATOM 728 C C . ALA A 1 89 ? -11.967 -9.476 15.077 1.00 91.12 89 ALA A C 1
ATOM 730 O O . ALA A 1 89 ? -11.257 -9.860 16.001 1.00 91.12 89 ALA A O 1
ATOM 731 N N . ILE A 1 90 ? -13.005 -8.652 15.246 1.00 92.06 90 ILE A N 1
ATOM 732 C CA . ILE A 1 90 ? -13.364 -8.032 16.526 1.00 92.06 90 ILE A CA 1
ATOM 733 C C . ILE A 1 90 ? -14.706 -8.528 17.079 1.00 92.06 90 ILE A C 1
ATOM 735 O O . ILE A 1 90 ? -15.162 -8.043 18.109 1.00 92.06 90 ILE A O 1
ATOM 739 N N . SER A 1 91 ? -15.344 -9.510 16.432 1.00 88.56 91 SER A N 1
ATOM 740 C CA . SER A 1 91 ? -16.684 -9.987 16.805 1.00 88.56 91 SER A CA 1
ATOM 741 C C . SER A 1 91 ? -16.751 -10.687 18.168 1.00 88.56 91 SER A C 1
ATOM 743 O O . SER A 1 91 ? -17.843 -10.960 18.646 1.00 88.56 91 SER A O 1
ATOM 745 N N . GLY A 1 92 ? -15.603 -11.017 18.769 1.00 89.50 92 GLY A N 1
ATOM 746 C CA . GLY A 1 92 ? -15.508 -11.594 20.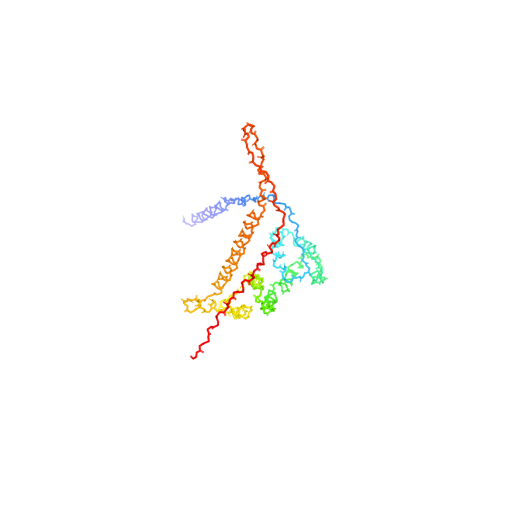115 1.00 89.50 92 GLY A CA 1
ATOM 747 C C . GLY A 1 92 ? -15.428 -10.565 21.246 1.00 89.50 92 GLY A C 1
ATOM 748 O O . GLY A 1 92 ? -15.322 -10.966 22.399 1.00 89.50 92 GLY A O 1
ATOM 749 N N . TYR A 1 93 ? -15.443 -9.268 20.929 1.00 92.50 93 TYR A N 1
ATOM 750 C CA . TYR A 1 93 ? -15.407 -8.193 21.915 1.00 92.50 93 TYR A CA 1
ATOM 751 C C . TYR A 1 93 ? -16.759 -7.493 22.003 1.00 92.50 93 TYR A C 1
ATOM 753 O O . TYR A 1 93 ? -17.380 -7.183 20.982 1.00 92.50 93 TYR A O 1
ATOM 761 N N . ASP A 1 94 ? -17.165 -7.181 23.230 1.00 90.44 94 ASP A N 1
ATOM 762 C CA . ASP A 1 94 ? -18.308 -6.316 23.489 1.00 90.44 94 ASP A CA 1
ATOM 763 C C . ASP A 1 94 ? -17.937 -4.845 23.282 1.00 90.44 94 ASP A C 1
ATOM 765 O O . ASP A 1 94 ? -16.788 -4.430 23.486 1.00 90.44 94 ASP A O 1
ATOM 769 N N . ILE A 1 95 ? -18.932 -4.032 22.923 1.00 89.56 95 ILE A N 1
ATOM 770 C CA . ILE A 1 95 ? -18.784 -2.579 22.817 1.00 89.56 95 ILE A CA 1
ATOM 771 C C . ILE A 1 95 ? -18.751 -1.993 24.237 1.00 89.56 95 ILE A C 1
ATOM 773 O O . ILE A 1 95 ? -19.760 -1.533 24.767 1.00 89.56 95 ILE A O 1
ATOM 777 N N . ALA A 1 96 ? -17.572 -2.038 24.850 1.00 91.75 96 ALA A N 1
ATOM 778 C CA . ALA A 1 96 ? -17.282 -1.544 26.191 1.00 91.75 96 ALA A CA 1
ATOM 779 C C . ALA A 1 96 ? -16.001 -0.687 26.156 1.00 91.75 96 ALA A C 1
ATOM 781 O O . ALA A 1 96 ? -15.108 -0.980 25.353 1.00 91.75 96 ALA A O 1
ATOM 782 N N . PRO A 1 97 ? -15.891 0.388 26.961 1.00 90.19 97 PRO A N 1
ATOM 783 C CA . PRO A 1 97 ? -14.735 1.286 26.902 1.00 90.19 97 PRO A CA 1
ATOM 784 C C . PRO A 1 97 ? -13.412 0.550 27.163 1.00 90.19 97 PRO A C 1
ATOM 786 O O . PRO A 1 97 ? -12.443 0.776 26.445 1.00 90.19 97 PRO A O 1
ATOM 789 N N . GLU A 1 98 ? -13.404 -0.426 28.074 1.00 94.12 98 GLU A N 1
ATOM 790 C CA . GLU A 1 98 ? -12.227 -1.224 28.444 1.00 94.12 98 GLU A CA 1
ATOM 791 C C . GLU A 1 98 ? -11.656 -2.024 27.260 1.00 94.12 98 GLU A C 1
ATOM 793 O O . GLU A 1 98 ? -10.461 -2.323 27.211 1.00 94.12 98 GLU A O 1
ATOM 798 N N . ASN A 1 99 ? -12.501 -2.346 26.276 1.00 94.06 99 ASN A N 1
ATOM 799 C CA . ASN A 1 99 ? -12.114 -3.114 25.098 1.00 94.06 99 ASN A CA 1
ATOM 800 C C . ASN A 1 99 ? -11.488 -2.252 23.996 1.00 94.06 99 ASN A C 1
ATOM 802 O O . ASN A 1 99 ? -10.881 -2.811 23.082 1.00 94.06 99 ASN A O 1
ATOM 806 N N . TYR A 1 100 ? -11.591 -0.919 24.053 1.00 94.25 100 TYR A N 1
ATOM 807 C CA . TYR A 1 100 ? -11.107 -0.047 22.979 1.00 94.25 100 TYR A CA 1
ATOM 808 C C . TYR A 1 100 ? -9.612 -0.237 22.703 1.00 94.25 100 TYR A C 1
ATOM 810 O O . TYR A 1 100 ? -9.212 -0.525 21.571 1.00 94.25 100 TYR A O 1
ATOM 818 N N . GLU A 1 101 ? -8.784 -0.142 23.741 1.00 93.56 101 GLU A N 1
ATOM 819 C CA . GLU A 1 101 ? -7.338 -0.310 23.600 1.00 93.56 101 GLU A CA 1
ATOM 820 C C . GLU A 1 101 ? -6.943 -1.753 23.258 1.00 93.56 101 GLU A C 1
ATOM 822 O O . GLU A 1 101 ? -5.976 -1.963 22.524 1.00 93.56 101 GLU A O 1
ATOM 827 N N . LEU A 1 102 ? -7.700 -2.753 23.724 1.00 94.31 102 LEU A N 1
ATOM 828 C CA . LEU A 1 102 ? -7.470 -4.160 23.376 1.00 94.31 102 LEU A CA 1
ATOM 829 C C . LEU A 1 102 ? -7.723 -4.413 21.887 1.00 94.31 102 LEU A C 1
ATOM 831 O O . LEU A 1 102 ? -6.869 -4.973 21.201 1.00 94.31 102 LEU A O 1
ATOM 835 N N . ILE A 1 103 ? -8.858 -3.936 21.374 1.00 94.19 103 ILE A N 1
ATOM 836 C CA . ILE A 1 103 ? -9.212 -4.026 19.956 1.00 94.19 103 ILE A CA 1
ATOM 837 C C . ILE A 1 103 ? -8.184 -3.272 19.109 1.00 94.19 103 ILE A C 1
ATOM 839 O O . ILE A 1 103 ? -7.711 -3.796 18.102 1.00 94.19 103 ILE A O 1
ATOM 843 N N . ARG A 1 104 ? -7.782 -2.064 19.521 1.00 94.12 104 ARG A N 1
ATOM 844 C CA . ARG A 1 104 ? -6.766 -1.273 18.812 1.00 94.12 104 ARG A CA 1
ATOM 845 C C . ARG A 1 104 ? -5.437 -2.019 18.694 1.00 94.12 104 ARG A C 1
ATOM 847 O O . ARG A 1 104 ? -4.859 -2.050 17.607 1.00 94.12 104 ARG A O 1
ATOM 854 N N . LYS A 1 105 ? -4.965 -2.628 19.787 1.00 93.19 105 LYS A N 1
ATOM 855 C CA . LYS A 1 105 ? -3.739 -3.441 19.793 1.00 93.19 105 LYS A CA 1
ATOM 856 C C . LYS A 1 105 ? -3.864 -4.646 18.870 1.00 93.19 105 LYS A C 1
ATOM 858 O O . LYS A 1 105 ? -3.021 -4.800 17.993 1.00 93.19 105 LYS A O 1
ATOM 863 N N . LEU A 1 106 ? -4.948 -5.413 18.987 1.00 93.38 106 LEU A N 1
ATOM 864 C CA . LEU A 1 106 ? -5.219 -6.568 18.128 1.00 93.38 106 LEU A CA 1
ATOM 865 C C . LEU A 1 106 ? -5.200 -6.194 16.639 1.00 93.38 106 LEU A C 1
ATOM 867 O O . LEU A 1 106 ? -4.620 -6.898 15.815 1.00 93.38 106 LEU A O 1
ATOM 871 N N . LEU A 1 107 ? -5.833 -5.078 16.277 1.00 92.50 107 LEU A N 1
ATOM 872 C CA . LEU A 1 107 ? -5.857 -4.604 14.896 1.00 92.50 107 LEU A CA 1
ATOM 873 C C . LEU A 1 107 ? -4.470 -4.186 14.413 1.00 92.50 107 LEU A C 1
ATOM 875 O O . LEU A 1 107 ? -4.103 -4.495 13.284 1.00 92.50 107 LEU A O 1
ATOM 879 N N . ASN A 1 108 ? -3.693 -3.509 15.258 1.00 91.12 108 ASN A N 1
ATOM 880 C CA . ASN A 1 108 ? -2.328 -3.131 14.919 1.00 91.12 108 ASN A CA 1
ATOM 881 C C . ASN A 1 108 ? -1.413 -4.356 14.771 1.00 91.12 108 ASN A C 1
ATOM 883 O O . ASN A 1 108 ? -0.591 -4.390 13.866 1.00 91.12 108 ASN A O 1
ATOM 887 N N . GLU A 1 109 ? -1.580 -5.382 15.601 1.00 90.50 109 GLU A N 1
ATOM 888 C CA . GLU A 1 109 ? -0.854 -6.650 15.465 1.00 90.50 109 GLU A CA 1
ATOM 889 C C . GLU A 1 109 ? -1.240 -7.388 14.178 1.00 90.50 109 GLU A C 1
ATOM 891 O O . GLU A 1 109 ? -0.381 -7.905 13.470 1.00 90.50 109 GLU A O 1
ATOM 896 N N . LYS A 1 110 ? -2.533 -7.412 13.842 1.00 88.88 110 LYS A N 1
ATOM 897 C CA . LYS A 1 110 ? -3.048 -8.164 12.693 1.00 88.88 110 LYS A CA 1
ATOM 898 C C . LYS A 1 110 ? -2.851 -7.462 11.349 1.00 88.88 110 LYS A C 1
ATOM 900 O O . LYS A 1 110 ? -2.666 -8.136 10.337 1.00 88.88 110 LYS A O 1
ATOM 905 N N . TYR A 1 111 ? -2.961 -6.136 11.322 1.00 90.06 111 TYR A N 1
ATOM 906 C CA . TYR A 1 111 ? -2.983 -5.339 10.091 1.00 90.06 111 TYR A CA 1
ATOM 907 C C . TYR A 1 111 ? -1.874 -4.286 10.015 1.00 90.06 111 TYR A C 1
ATOM 909 O O . TYR A 1 111 ? -1.587 -3.794 8.926 1.00 90.06 111 TYR A O 1
ATOM 917 N N . GLY A 1 112 ? -1.252 -3.935 11.144 1.00 85.56 112 GLY A N 1
ATOM 918 C CA . GLY A 1 112 ? -0.173 -2.948 11.205 1.00 85.56 112 GLY A CA 1
ATOM 919 C C . GLY A 1 112 ? 1.168 -3.466 10.701 1.00 85.56 112 GLY A C 1
ATOM 920 O O . GLY A 1 112 ? 1.990 -2.655 10.277 1.00 85.56 112 GLY A O 1
ATOM 921 N N . ASP A 1 113 ? 1.374 -4.785 10.681 1.00 84.50 113 ASP A N 1
ATOM 922 C CA . ASP A 1 113 ? 2.553 -5.372 10.052 1.00 84.50 113 ASP A CA 1
ATOM 923 C C . ASP A 1 113 ? 2.449 -5.302 8.521 1.00 84.50 113 ASP A C 1
ATOM 925 O O . ASP A 1 113 ? 1.698 -6.033 7.866 1.00 84.50 113 ASP A O 1
ATOM 929 N N . HIS A 1 114 ? 3.244 -4.410 7.935 1.00 83.88 114 HIS A N 1
ATOM 930 C CA . HIS A 1 114 ? 3.334 -4.244 6.492 1.00 83.88 114 HIS A CA 1
ATOM 931 C C . HIS A 1 114 ? 4.210 -5.302 5.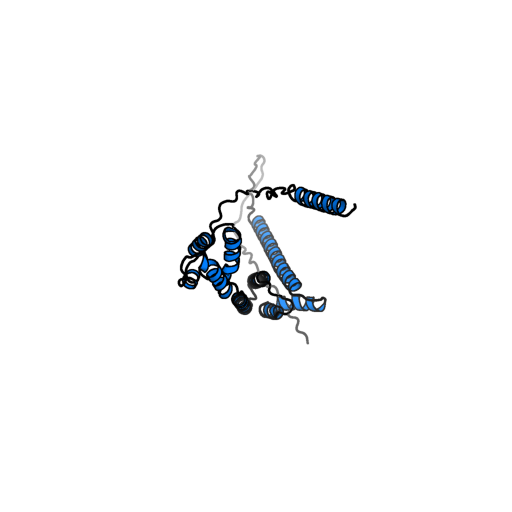810 1.00 83.88 114 HIS A C 1
ATOM 933 O O . HIS A 1 114 ? 4.238 -5.324 4.582 1.00 83.88 114 HIS A O 1
ATOM 939 N N . SER A 1 115 ? 4.862 -6.218 6.538 1.00 83.38 115 SER A N 1
ATOM 940 C CA . SER A 1 115 ? 5.733 -7.261 5.965 1.00 83.38 115 SER A CA 1
ATOM 941 C C . SER A 1 115 ? 5.019 -8.116 4.914 1.00 83.38 115 SER A C 1
ATOM 943 O O . SER A 1 115 ? 5.594 -8.467 3.881 1.00 83.38 115 SER A O 1
ATOM 945 N N . ILE A 1 116 ? 3.730 -8.405 5.125 1.00 84.94 116 ILE A N 1
ATOM 946 C CA . ILE A 1 116 ? 2.908 -9.140 4.154 1.00 84.94 116 ILE A CA 1
ATOM 947 C C . ILE A 1 116 ? 2.699 -8.305 2.884 1.00 84.94 116 ILE A C 1
ATOM 949 O O . ILE A 1 116 ? 2.837 -8.821 1.776 1.00 84.94 116 ILE A O 1
ATOM 953 N N . VAL A 1 117 ? 2.396 -7.011 3.023 1.00 86.50 117 VAL A N 1
ATOM 954 C CA . VAL A 1 117 ? 2.206 -6.104 1.879 1.00 86.50 117 VAL A CA 1
ATOM 955 C C . VAL A 1 117 ? 3.516 -5.932 1.118 1.00 86.50 117 VAL A C 1
ATOM 957 O O . VAL A 1 117 ? 3.520 -6.065 -0.103 1.00 86.50 117 VAL A O 1
ATOM 960 N N . THR A 1 118 ? 4.624 -5.726 1.828 1.00 88.00 118 THR A N 1
ATOM 961 C CA . THR A 1 118 ? 5.981 -5.709 1.281 1.00 88.00 118 THR A CA 1
ATOM 962 C C . THR A 1 118 ? 6.254 -6.978 0.468 1.00 88.00 118 THR A C 1
ATOM 964 O O . THR A 1 118 ? 6.617 -6.894 -0.703 1.00 88.00 118 THR A O 1
ATOM 967 N N . THR A 1 119 ? 5.999 -8.161 1.035 1.00 88.12 119 THR A N 1
ATOM 968 C CA . THR A 1 119 ? 6.194 -9.449 0.346 1.00 88.12 119 THR A CA 1
ATOM 969 C C . THR A 1 119 ? 5.342 -9.551 -0.920 1.00 88.12 119 THR A C 1
ATOM 971 O O . THR A 1 119 ? 5.827 -9.967 -1.971 1.00 88.12 119 THR A O 1
ATOM 974 N N . LEU A 1 120 ? 4.076 -9.128 -0.853 1.00 88.88 120 LEU A N 1
ATOM 975 C CA . LEU A 1 120 ? 3.196 -9.092 -2.021 1.00 88.88 120 LEU A CA 1
ATOM 976 C C . LEU A 1 120 ? 3.727 -8.154 -3.109 1.00 88.88 120 LEU A C 1
ATOM 978 O O . LEU A 1 120 ? 3.638 -8.504 -4.279 1.00 88.88 120 LEU A O 1
ATOM 982 N N . LEU A 1 121 ? 4.284 -6.998 -2.744 1.00 89.81 121 LEU A N 1
ATOM 983 C CA . LEU A 1 121 ? 4.865 -6.043 -3.690 1.00 89.81 121 LEU A CA 1
ATOM 984 C C . LEU A 1 121 ? 6.142 -6.582 -4.347 1.00 89.81 121 LEU A C 1
ATOM 986 O O . LEU A 1 121 ? 6.307 -6.418 -5.553 1.00 89.81 121 LEU A O 1
ATOM 990 N N . TYR A 1 122 ? 7.011 -7.272 -3.605 1.00 90.00 122 TYR A N 1
ATOM 991 C CA . TYR A 1 122 ? 8.177 -7.946 -4.190 1.00 90.00 122 TYR A CA 1
ATOM 992 C C . TYR A 1 122 ? 7.771 -9.070 -5.151 1.00 90.00 122 TYR A C 1
ATOM 994 O O . TYR A 1 122 ? 8.314 -9.163 -6.251 1.00 90.00 122 TYR A O 1
ATOM 1002 N N . ASN A 1 123 ? 6.773 -9.878 -4.783 1.00 89.44 123 ASN A N 1
ATOM 1003 C CA . ASN A 1 123 ? 6.229 -10.909 -5.670 1.00 89.44 123 ASN A CA 1
ATOM 1004 C C . ASN A 1 123 ? 5.591 -10.294 -6.922 1.00 89.44 123 ASN A C 1
ATOM 1006 O O . ASN A 1 123 ? 5.751 -10.810 -8.026 1.00 89.44 123 ASN A O 1
ATOM 1010 N N . GLU A 1 124 ? 4.883 -9.175 -6.758 1.00 91.06 124 GLU A N 1
ATOM 1011 C CA . GLU A 1 124 ? 4.297 -8.418 -7.857 1.00 91.06 124 GLU A CA 1
ATOM 1012 C C . GLU A 1 124 ? 5.392 -7.923 -8.806 1.00 91.06 124 GLU A C 1
ATOM 1014 O O . GLU A 1 124 ? 5.291 -8.182 -10.002 1.00 91.06 124 GLU A O 1
ATOM 1019 N N . LEU A 1 125 ? 6.470 -7.330 -8.275 1.00 89.62 125 LEU A N 1
ATOM 1020 C CA . LEU A 1 125 ? 7.642 -6.890 -9.037 1.00 89.62 125 LEU A CA 1
ATOM 1021 C C . LEU A 1 125 ? 8.276 -8.040 -9.831 1.00 89.62 125 LEU A C 1
ATOM 1023 O O . LEU A 1 125 ? 8.526 -7.884 -11.021 1.00 89.62 125 LEU A O 1
ATOM 1027 N N . GLN A 1 126 ? 8.473 -9.201 -9.203 1.00 87.81 126 GLN A N 1
ATOM 1028 C CA . GLN A 1 126 ? 9.055 -10.387 -9.841 1.00 87.81 126 GLN A CA 1
ATOM 1029 C C . GLN A 1 126 ? 8.128 -11.024 -10.893 1.00 87.81 126 GLN A C 1
ATOM 1031 O O . GLN A 1 126 ? 8.581 -11.717 -11.800 1.00 87.81 126 GLN A O 1
ATOM 1036 N N . SER A 1 127 ? 6.815 -10.820 -10.776 1.00 88.75 127 SER A N 1
ATOM 1037 C CA . SER A 1 127 ? 5.831 -11.355 -11.724 1.00 88.75 127 SER A CA 1
ATOM 1038 C C . SER A 1 127 ? 5.661 -10.504 -12.987 1.00 88.75 127 SER A C 1
ATOM 1040 O O . SER A 1 127 ? 5.027 -10.959 -13.948 1.00 88.75 127 SER A O 1
ATOM 1042 N N . ILE A 1 128 ? 6.195 -9.275 -12.997 1.00 87.69 128 ILE A N 1
ATOM 1043 C CA . ILE A 1 128 ? 6.148 -8.385 -14.159 1.00 87.69 128 ILE A CA 1
ATOM 1044 C C . ILE A 1 128 ? 6.896 -9.070 -15.293 1.00 87.69 128 ILE A C 1
ATOM 1046 O O . ILE A 1 128 ? 8.085 -9.298 -15.196 1.00 87.69 128 ILE A O 1
ATOM 1050 N N . LYS A 1 129 ? 6.219 -9.392 -16.395 1.00 85.00 129 LYS A N 1
ATOM 1051 C CA . LYS A 1 129 ? 6.881 -10.031 -17.535 1.00 85.00 129 LYS A CA 1
ATOM 1052 C C . LYS A 1 129 ? 7.570 -8.990 -18.401 1.00 85.00 129 LYS A C 1
ATOM 1054 O O . LYS A 1 129 ? 6.925 -8.043 -18.855 1.00 85.00 129 LYS A O 1
ATOM 1059 N N . ARG A 1 130 ? 8.836 -9.240 -18.740 1.00 84.00 130 ARG A N 1
ATOM 1060 C CA . ARG A 1 130 ? 9.552 -8.492 -19.779 1.00 84.00 130 ARG A CA 1
ATOM 1061 C C . ARG A 1 130 ? 8.731 -8.424 -21.072 1.00 84.00 130 ARG A C 1
ATOM 1063 O O . ARG A 1 130 ? 8.446 -9.447 -21.697 1.00 84.00 130 ARG A O 1
ATOM 1070 N N . ASN A 1 131 ? 8.424 -7.206 -21.512 1.00 85.38 131 ASN A N 1
ATOM 1071 C CA . ASN A 1 131 ? 7.738 -6.943 -22.772 1.00 85.38 131 ASN A CA 1
ATOM 1072 C C . ASN A 1 131 ? 8.542 -5.940 -23.611 1.00 85.38 131 ASN A C 1
ATOM 1074 O O . ASN A 1 131 ? 8.737 -4.792 -23.219 1.00 85.38 131 ASN A O 1
ATOM 1078 N N . GLU A 1 132 ? 9.023 -6.368 -24.782 1.00 84.81 132 GLU A N 1
ATOM 1079 C CA . GLU A 1 132 ? 9.825 -5.505 -25.660 1.00 84.81 132 GLU A CA 1
ATOM 1080 C C . GLU A 1 132 ? 9.003 -4.400 -26.334 1.00 84.81 132 GLU A C 1
ATOM 1082 O O . GLU A 1 132 ? 9.537 -3.328 -26.622 1.00 84.81 132 GLU A O 1
ATOM 1087 N N . ARG A 1 133 ? 7.712 -4.649 -26.590 1.00 84.25 133 ARG A N 1
ATOM 1088 C CA . ARG A 1 133 ? 6.822 -3.707 -27.284 1.00 84.25 133 ARG A CA 1
ATOM 1089 C C . ARG A 1 133 ? 6.220 -2.696 -26.316 1.00 84.25 133 ARG A C 1
ATOM 1091 O O . ARG A 1 133 ? 6.208 -1.507 -26.609 1.00 84.25 133 ARG A O 1
ATOM 1098 N N . GLU A 1 134 ? 5.787 -3.163 -25.149 1.00 87.88 134 GLU A N 1
ATOM 1099 C CA . GLU A 1 134 ? 5.136 -2.353 -24.107 1.00 87.88 134 GLU A CA 1
ATOM 1100 C C . GLU A 1 134 ? 6.083 -2.089 -22.929 1.00 87.88 134 GLU A C 1
ATOM 1102 O O . GLU A 1 134 ? 5.715 -2.134 -21.752 1.00 87.88 134 GLU A O 1
ATOM 1107 N N . TRP A 1 135 ? 7.344 -1.807 -23.250 1.00 90.44 135 TRP A N 1
ATOM 1108 C CA . TRP A 1 135 ? 8.376 -1.534 -22.253 1.00 90.44 135 TRP A CA 1
ATOM 1109 C C . TRP A 1 135 ? 8.059 -0.294 -21.399 1.00 90.44 135 TRP A C 1
ATOM 1111 O O . TRP A 1 135 ? 8.481 -0.232 -20.250 1.00 90.44 135 TRP A O 1
ATOM 1121 N N . ILE A 1 136 ? 7.282 0.663 -21.926 1.00 89.75 136 ILE A N 1
ATOM 1122 C CA . ILE A 1 136 ? 6.818 1.847 -21.182 1.00 89.75 136 ILE A CA 1
ATOM 1123 C C . ILE A 1 136 ? 5.890 1.425 -20.041 1.00 89.75 136 ILE A C 1
ATOM 1125 O O . ILE A 1 136 ? 6.180 1.726 -18.889 1.00 89.75 136 ILE A O 1
ATOM 1129 N N . GLY A 1 137 ? 4.850 0.637 -20.338 1.00 90.44 137 GLY A N 1
ATOM 1130 C CA . GLY A 1 137 ? 3.944 0.114 -19.310 1.00 90.44 137 GLY A CA 1
ATOM 1131 C C . GLY A 1 137 ? 4.658 -0.799 -18.308 1.00 90.44 137 GLY A C 1
ATOM 1132 O O . GLY A 1 137 ? 4.330 -0.811 -17.125 1.00 90.44 137 GLY A O 1
ATOM 1133 N N . THR A 1 138 ? 5.698 -1.513 -18.755 1.00 90.81 138 THR A N 1
ATOM 1134 C CA . THR A 1 138 ? 6.575 -2.293 -17.864 1.00 90.81 138 THR A CA 1
ATOM 1135 C C . THR A 1 138 ? 7.295 -1.378 -16.864 1.00 90.81 138 THR A C 1
ATOM 1137 O O . THR A 1 138 ? 7.250 -1.633 -15.663 1.00 90.81 138 THR A O 1
ATOM 1140 N N . ILE A 1 139 ? 7.901 -0.279 -17.331 1.00 91.00 139 ILE A N 1
ATOM 1141 C CA . ILE A 1 139 ? 8.566 0.711 -16.468 1.00 91.00 139 ILE A CA 1
ATOM 1142 C C . ILE A 1 139 ? 7.574 1.390 -15.522 1.00 91.00 139 ILE A C 1
ATOM 1144 O O . ILE A 1 139 ? 7.872 1.533 -14.341 1.00 91.00 139 ILE A O 1
ATOM 1148 N N . GLU A 1 140 ? 6.403 1.797 -16.009 1.00 91.69 140 GLU A N 1
ATOM 1149 C CA . GLU A 1 140 ? 5.377 2.446 -15.185 1.00 91.69 140 GLU A CA 1
ATOM 1150 C C . GLU A 1 140 ? 4.881 1.531 -14.060 1.00 91.69 140 GLU A C 1
ATOM 1152 O O . GLU A 1 140 ? 4.696 1.985 -12.928 1.00 91.69 140 GLU A O 1
ATOM 1157 N N . ASN A 1 141 ? 4.718 0.235 -14.344 1.00 90.94 141 ASN A N 1
ATOM 1158 C CA . ASN A 1 141 ? 4.353 -0.765 -13.345 1.00 90.94 141 ASN A CA 1
ATOM 1159 C C . ASN A 1 141 ? 5.459 -0.975 -12.308 1.00 90.94 141 ASN A C 1
ATOM 1161 O O . ASN A 1 141 ? 5.162 -0.976 -11.113 1.00 90.94 141 ASN A O 1
ATOM 1165 N N . ILE A 1 142 ? 6.717 -1.098 -12.746 1.00 91.25 142 ILE A N 1
ATOM 1166 C CA . ILE A 1 142 ? 7.874 -1.178 -11.843 1.00 91.25 142 ILE A CA 1
ATOM 1167 C C . ILE A 1 142 ? 7.904 0.057 -10.937 1.00 91.25 142 ILE A C 1
ATOM 1169 O O . ILE A 1 142 ? 7.928 -0.070 -9.716 1.00 91.25 142 ILE A O 1
ATOM 1173 N N . GLU A 1 143 ? 7.820 1.256 -11.511 1.00 92.00 143 GLU A N 1
ATOM 1174 C CA . GLU A 1 143 ? 7.866 2.512 -10.761 1.00 92.00 143 GLU A CA 1
ATOM 1175 C C . GLU A 1 143 ? 6.678 2.652 -9.795 1.00 92.00 143 GLU A C 1
ATOM 1177 O O . GLU A 1 143 ? 6.837 3.144 -8.678 1.00 92.00 143 GLU A O 1
ATOM 1182 N N . ARG A 1 144 ? 5.483 2.173 -10.167 1.00 93.19 144 ARG A N 1
ATOM 1183 C CA . ARG A 1 144 ? 4.343 2.102 -9.243 1.00 93.19 144 ARG A CA 1
ATOM 1184 C C . ARG A 1 144 ? 4.667 1.242 -8.021 1.00 93.19 144 ARG A C 1
ATOM 1186 O O . ARG A 1 144 ? 4.391 1.690 -6.910 1.00 93.19 144 ARG A O 1
ATOM 1193 N N . VAL A 1 145 ? 5.226 0.049 -8.215 1.00 91.44 145 VAL A N 1
ATOM 1194 C CA . VAL A 1 145 ? 5.582 -0.855 -7.112 1.00 91.44 145 VAL A CA 1
ATOM 1195 C C . VAL A 1 145 ? 6.696 -0.252 -6.252 1.00 91.44 145 VAL A C 1
ATOM 1197 O O . VAL A 1 145 ? 6.579 -0.247 -5.029 1.00 91.44 145 VAL A O 1
ATOM 1200 N N . LEU A 1 146 ? 7.721 0.350 -6.865 1.00 90.81 146 LEU A N 1
ATOM 1201 C CA . LEU A 1 146 ? 8.806 1.016 -6.136 1.00 90.81 146 LEU A CA 1
ATOM 1202 C C . LEU A 1 146 ? 8.295 2.164 -5.262 1.00 90.81 146 LEU A C 1
ATOM 1204 O O . LEU A 1 146 ? 8.668 2.244 -4.097 1.00 90.81 146 LEU A O 1
ATOM 1208 N N . ARG A 1 147 ? 7.385 3.007 -5.766 1.00 91.31 147 ARG A N 1
ATOM 1209 C CA . ARG A 1 147 ? 6.753 4.059 -4.949 1.00 91.31 147 ARG A CA 1
ATOM 1210 C C . ARG A 1 147 ? 5.962 3.491 -3.770 1.00 91.31 147 ARG A C 1
ATOM 1212 O O . ARG A 1 147 ? 5.921 4.108 -2.709 1.00 91.31 147 ARG A O 1
ATOM 1219 N N . GLN A 1 148 ? 5.315 2.338 -3.946 1.00 90.25 148 GLN A N 1
ATOM 1220 C CA . GLN A 1 148 ? 4.579 1.677 -2.865 1.00 90.25 148 GLN A CA 1
ATOM 1221 C C . GLN A 1 148 ? 5.529 1.125 -1.795 1.00 90.25 148 GLN A C 1
ATOM 1223 O O . GLN A 1 148 ? 5.274 1.349 -0.615 1.00 90.25 148 GLN A O 1
ATOM 1228 N N . LEU A 1 149 ? 6.634 0.490 -2.196 1.00 89.25 149 LEU A N 1
ATOM 1229 C CA . LEU A 1 149 ? 7.687 0.025 -1.285 1.00 89.25 149 LEU A CA 1
ATOM 1230 C C . LEU A 1 149 ? 8.343 1.197 -0.534 1.00 89.25 149 LEU A C 1
ATOM 1232 O O . LEU A 1 149 ? 8.471 1.154 0.685 1.00 89.25 149 LEU A O 1
ATOM 1236 N N . GLU A 1 150 ? 8.667 2.287 -1.236 1.00 88.75 150 GLU A N 1
ATOM 1237 C CA . GLU A 1 150 ? 9.245 3.504 -0.646 1.00 88.75 150 GLU A CA 1
ATOM 1238 C C . GLU A 1 150 ? 8.308 4.115 0.400 1.00 88.75 150 GLU A C 1
ATOM 1240 O O . GLU A 1 150 ? 8.729 4.475 1.497 1.00 88.75 150 GLU A O 1
ATOM 1245 N N . ALA A 1 151 ? 7.005 4.161 0.107 1.00 86.75 151 ALA A N 1
ATOM 1246 C CA . ALA A 1 151 ? 6.020 4.653 1.059 1.00 86.75 151 ALA A CA 1
ATOM 1247 C C . ALA A 1 151 ? 5.912 3.770 2.316 1.00 86.75 151 ALA A C 1
ATOM 1249 O O . ALA A 1 151 ? 5.451 4.256 3.346 1.00 86.75 151 ALA A O 1
ATOM 1250 N N . LEU A 1 152 ? 6.259 2.481 2.238 1.00 85.19 152 LEU A N 1
ATOM 1251 C CA . LEU A 1 152 ? 6.308 1.570 3.390 1.00 85.19 152 LEU A CA 1
ATOM 1252 C C . LEU A 1 152 ? 7.617 1.691 4.189 1.00 85.19 152 LEU A C 1
ATOM 1254 O O . LEU A 1 152 ? 7.741 1.052 5.227 1.00 85.19 152 LEU A O 1
ATOM 1258 N N . GLY A 1 153 ? 8.559 2.534 3.752 1.00 83.50 153 GLY A N 1
ATOM 1259 C CA . GLY A 1 153 ? 9.843 2.733 4.425 1.00 83.50 153 GLY A CA 1
ATOM 1260 C C . GLY A 1 153 ? 10.901 1.688 4.066 1.00 83.50 153 GLY A C 1
ATOM 1261 O O . GLY A 1 153 ? 11.888 1.558 4.786 1.00 83.50 153 GLY A O 1
ATOM 1262 N N . GLU A 1 154 ? 10.715 0.943 2.972 1.00 83.12 154 GLU A N 1
ATOM 1263 C CA . GLU A 1 154 ? 11.707 -0.024 2.498 1.00 83.12 154 GLU A CA 1
ATOM 1264 C C . GLU A 1 154 ? 12.997 0.682 2.065 1.00 83.12 154 GLU A C 1
ATOM 1266 O O . GLU A 1 154 ? 12.982 1.599 1.239 1.00 83.12 154 GLU A O 1
ATOM 1271 N N . SER A 1 155 ? 14.131 0.223 2.599 1.00 79.44 155 SER A N 1
ATOM 1272 C CA . SER A 1 155 ? 15.441 0.691 2.152 1.00 79.44 155 SER A CA 1
ATOM 1273 C C . SER A 1 155 ? 15.845 -0.019 0.868 1.00 79.44 155 SER A C 1
ATOM 1275 O O . SER A 1 155 ? 15.905 -1.247 0.787 1.00 79.44 155 SER A O 1
ATOM 1277 N N . PHE A 1 156 ? 16.193 0.774 -0.136 1.00 79.25 156 PHE A N 1
ATOM 1278 C CA . PHE A 1 156 ? 16.689 0.274 -1.410 1.00 79.25 156 PHE A CA 1
ATOM 1279 C C . PHE A 1 156 ? 18.210 0.055 -1.413 1.00 79.25 156 PHE A C 1
ATOM 1281 O O . PHE A 1 156 ? 18.731 -0.534 -2.351 1.00 79.25 156 PHE A O 1
ATOM 1288 N N . GLU A 1 157 ? 18.939 0.474 -0.373 1.00 66.38 157 GLU A N 1
ATOM 1289 C CA . GLU A 1 157 ? 20.413 0.449 -0.366 1.00 66.38 157 GLU A CA 1
ATOM 1290 C C . GLU A 1 157 ? 21.021 -0.960 -0.288 1.00 66.38 157 GLU A C 1
ATOM 1292 O O . GLU A 1 157 ? 22.154 -1.176 -0.718 1.00 66.38 157 GLU A O 1
ATOM 1297 N N . HIS A 1 158 ? 20.271 -1.930 0.237 1.00 58.91 158 HIS A N 1
ATOM 1298 C CA . HIS A 1 158 ? 20.732 -3.313 0.432 1.00 58.91 158 HIS A CA 1
ATOM 1299 C C . HIS A 1 158 ? 19.798 -4.353 -0.183 1.00 58.91 158 HIS A C 1
ATOM 1301 O O . HIS A 1 158 ? 19.989 -5.555 -0.004 1.00 58.91 158 HIS A O 1
ATOM 1307 N N . SER A 1 159 ? 18.763 -3.900 -0.884 1.00 64.62 159 SER A N 1
ATOM 1308 C CA . SER A 1 159 ? 17.738 -4.786 -1.405 1.00 64.62 159 SER A CA 1
ATOM 1309 C C . SER A 1 159 ? 18.129 -5.251 -2.808 1.00 64.62 159 SER A C 1
ATOM 1311 O O . SER A 1 159 ? 18.518 -4.440 -3.650 1.00 64.62 159 SER A O 1
ATOM 1313 N N . ASN A 1 160 ? 17.969 -6.548 -3.103 1.00 77.00 160 ASN A N 1
ATOM 1314 C CA . ASN A 1 160 ? 18.182 -7.158 -4.433 1.00 77.00 160 ASN A CA 1
ATOM 1315 C C . ASN A 1 160 ? 17.244 -6.592 -5.532 1.00 77.00 160 ASN A C 1
ATOM 1317 O O . ASN A 1 160 ? 17.150 -7.136 -6.630 1.00 77.00 160 ASN A O 1
ATOM 1321 N N . ILE A 1 161 ? 16.552 -5.488 -5.244 1.00 84.62 161 ILE A N 1
ATOM 1322 C CA . ILE A 1 161 ? 15.676 -4.717 -6.121 1.00 84.62 161 ILE A CA 1
ATOM 1323 C C . ILE A 1 161 ? 16.375 -4.312 -7.404 1.00 84.62 161 ILE A C 1
ATOM 1325 O O . ILE A 1 161 ? 15.754 -4.372 -8.455 1.00 84.62 161 ILE A O 1
ATOM 1329 N N . GLU A 1 162 ? 17.645 -3.913 -7.355 1.00 84.50 162 GLU A N 1
ATOM 1330 C CA . GLU A 1 162 ? 18.361 -3.545 -8.578 1.00 84.50 162 GLU A CA 1
ATOM 1331 C C . GLU A 1 162 ? 18.410 -4.719 -9.565 1.00 84.50 162 GLU A C 1
ATOM 1333 O O . GLU A 1 162 ? 18.083 -4.554 -10.738 1.00 84.50 162 GLU A O 1
ATOM 1338 N N . ILE A 1 163 ? 18.725 -5.917 -9.067 1.00 85.62 163 ILE A N 1
ATOM 1339 C CA . ILE A 1 163 ? 18.768 -7.147 -9.865 1.00 85.62 163 ILE A CA 1
ATOM 1340 C C . ILE A 1 163 ? 17.366 -7.494 -10.386 1.00 85.62 163 ILE A C 1
ATOM 1342 O O . ILE A 1 163 ? 17.228 -7.844 -11.555 1.00 85.62 163 ILE A O 1
ATOM 1346 N N . LEU A 1 164 ? 16.332 -7.353 -9.548 1.00 86.31 164 LEU A N 1
ATOM 1347 C CA . LEU A 1 164 ? 14.936 -7.599 -9.931 1.00 86.31 164 LEU A CA 1
ATOM 1348 C C . LEU A 1 164 ? 14.438 -6.616 -10.999 1.00 86.31 164 LEU A C 1
ATOM 1350 O O . LEU A 1 164 ? 13.780 -7.008 -11.953 1.00 86.31 164 LEU A O 1
ATOM 1354 N N . ILE A 1 165 ? 14.763 -5.327 -10.887 1.00 87.56 165 ILE A N 1
ATOM 1355 C CA . ILE A 1 165 ? 14.402 -4.354 -11.924 1.00 87.56 165 ILE A CA 1
ATOM 1356 C C . ILE A 1 165 ? 15.120 -4.720 -13.225 1.00 87.56 165 ILE A C 1
ATOM 1358 O O . ILE A 1 165 ? 14.527 -4.681 -14.302 1.00 87.56 165 ILE A O 1
ATOM 1362 N N . GLU A 1 166 ? 16.397 -5.090 -13.147 1.00 88.00 166 GLU A N 1
ATOM 1363 C CA . GLU A 1 166 ? 17.170 -5.444 -14.330 1.00 88.00 166 GLU A CA 1
ATOM 1364 C C . GLU A 1 166 ? 16.700 -6.730 -15.013 1.00 88.00 166 GLU A C 1
ATOM 1366 O O . GLU A 1 166 ? 16.753 -6.804 -16.244 1.00 88.00 166 GLU A O 1
ATOM 1371 N N . SER A 1 167 ? 16.198 -7.724 -14.274 1.00 87.44 167 SER A N 1
ATOM 1372 C CA . SER A 1 167 ? 15.640 -8.932 -14.893 1.00 87.44 167 SER A CA 1
ATOM 1373 C C . SER A 1 167 ? 14.432 -8.604 -15.773 1.00 87.44 167 SER A C 1
ATOM 1375 O O . SER A 1 167 ? 14.347 -9.106 -16.903 1.00 87.44 167 SER A O 1
ATOM 1377 N N . GLU A 1 168 ? 13.581 -7.669 -15.344 1.00 87.38 168 GLU A N 1
ATOM 1378 C CA . GLU A 1 168 ? 12.331 -7.354 -16.048 1.00 87.38 168 GLU A CA 1
ATOM 1379 C C . GLU A 1 168 ? 12.473 -6.360 -17.207 1.00 87.38 168 GLU A C 1
ATOM 1381 O O . GLU A 1 168 ? 11.614 -6.293 -18.093 1.00 87.38 168 GLU A O 1
ATOM 1386 N N . LEU A 1 169 ? 13.581 -5.619 -17.283 1.00 89.94 169 LEU A N 1
ATOM 1387 C CA . LEU A 1 169 ? 13.802 -4.643 -18.350 1.00 89.94 169 LEU A CA 1
ATOM 1388 C C . LEU A 1 169 ? 14.290 -5.289 -19.662 1.00 89.94 169 LEU A C 1
ATOM 1390 O O . LEU A 1 169 ? 15.164 -6.155 -19.652 1.00 89.94 169 LEU A O 1
ATOM 1394 N N . PRO A 1 170 ? 13.820 -4.826 -20.836 1.00 89.44 170 PRO A N 1
ATOM 1395 C CA . PRO A 1 170 ? 14.348 -5.261 -22.126 1.00 89.44 170 PRO A CA 1
ATOM 1396 C C . PRO A 1 170 ? 15.862 -5.061 -22.277 1.00 89.44 170 PRO A C 1
ATOM 1398 O O . PRO A 1 170 ? 16.426 -4.044 -21.862 1.00 89.44 170 PRO A O 1
ATOM 1401 N N . SER A 1 171 ? 16.516 -5.982 -22.993 1.00 89.06 171 SER A N 1
ATOM 1402 C CA . SER A 1 171 ? 17.977 -6.006 -23.176 1.00 89.06 171 SER A CA 1
ATOM 1403 C C . SER A 1 171 ? 18.554 -4.707 -23.750 1.00 89.06 171 SER A C 1
ATOM 1405 O O . SER A 1 171 ? 19.668 -4.310 -23.405 1.00 89.06 171 SER A O 1
ATOM 1407 N N . TRP A 1 172 ? 17.808 -4.005 -24.608 1.00 90.50 172 TRP A N 1
ATOM 1408 C CA . TRP A 1 172 ? 18.258 -2.729 -25.168 1.00 90.50 172 TRP A CA 1
ATOM 1409 C C . TRP A 1 172 ? 18.306 -1.604 -24.118 1.00 90.50 172 TRP A C 1
ATOM 1411 O O . TRP A 1 172 ? 19.165 -0.724 -24.219 1.00 90.50 172 TRP A O 1
ATOM 1421 N N . ILE A 1 173 ? 17.426 -1.635 -23.107 1.00 90.19 173 ILE A N 1
ATOM 1422 C CA . ILE A 1 173 ? 17.436 -0.698 -21.972 1.00 90.19 173 ILE A CA 1
ATOM 1423 C C . ILE A 1 173 ? 18.615 -1.029 -21.068 1.00 90.19 173 ILE A C 1
ATOM 1425 O O . ILE A 1 173 ? 19.394 -0.137 -20.735 1.00 90.19 173 ILE A O 1
ATOM 1429 N N . LEU A 1 174 ? 18.802 -2.316 -20.757 1.00 89.44 174 LEU A N 1
ATOM 1430 C CA . LEU A 1 174 ? 19.935 -2.791 -19.966 1.00 89.44 174 LEU A CA 1
ATOM 1431 C C . LEU A 1 174 ? 21.264 -2.366 -20.588 1.00 89.44 174 LEU A C 1
ATOM 1433 O O . LEU A 1 174 ? 22.092 -1.775 -19.909 1.00 89.44 174 LEU A O 1
ATOM 1437 N N . ASN A 1 175 ? 21.454 -2.538 -21.897 1.00 88.12 175 ASN A N 1
ATOM 1438 C CA . ASN A 1 175 ? 22.676 -2.090 -22.573 1.00 88.12 175 ASN A CA 1
ATOM 1439 C C . ASN A 1 175 ? 22.938 -0.581 -22.362 1.00 88.12 175 ASN A C 1
ATOM 1441 O O . ASN A 1 175 ? 24.072 -0.169 -22.123 1.00 88.12 175 ASN A O 1
ATOM 1445 N N . LYS A 1 176 ? 21.891 0.257 -22.379 1.00 88.62 176 LYS A N 1
ATOM 1446 C CA . LYS A 1 176 ? 22.012 1.696 -22.081 1.00 88.62 176 LYS A CA 1
ATOM 1447 C C . LYS A 1 176 ? 22.329 1.975 -20.607 1.00 88.62 176 LYS A C 1
ATOM 1449 O O . LYS A 1 176 ? 23.057 2.929 -20.335 1.00 88.62 176 LYS A O 1
ATOM 1454 N N . ILE A 1 177 ? 21.794 1.175 -19.684 1.00 88.81 177 ILE A N 1
ATOM 1455 C CA . ILE A 1 177 ? 22.080 1.246 -18.244 1.00 88.81 177 ILE A CA 1
ATOM 1456 C C . ILE A 1 177 ? 23.536 0.858 -17.976 1.00 88.81 177 ILE A C 1
ATOM 1458 O O . ILE A 1 177 ? 24.289 1.656 -17.429 1.00 88.81 177 ILE A O 1
ATOM 1462 N N . TYR A 1 178 ? 23.969 -0.318 -18.433 1.00 86.88 178 TYR A N 1
ATOM 1463 C CA . TYR A 1 178 ? 25.319 -0.840 -18.210 1.00 86.88 178 TYR A CA 1
ATOM 1464 C C . TYR A 1 178 ? 26.411 0.034 -18.832 1.00 86.88 178 TYR A C 1
ATOM 1466 O O . TYR A 1 178 ? 27.502 0.133 -18.279 1.00 86.88 178 TYR A O 1
ATOM 1474 N N . ARG A 1 179 ? 26.123 0.722 -19.945 1.00 86.88 179 ARG A N 1
ATOM 1475 C CA . ARG A 1 179 ? 27.022 1.755 -20.482 1.00 86.88 179 ARG A CA 1
ATOM 1476 C C . ARG A 1 179 ? 27.218 2.902 -19.496 1.00 86.88 179 ARG A C 1
ATOM 1478 O O . ARG A 1 179 ? 28.350 3.276 -19.248 1.00 86.88 179 ARG A O 1
ATOM 1485 N N . ARG A 1 180 ? 26.139 3.400 -18.887 1.00 83.50 180 ARG A N 1
ATOM 1486 C CA . ARG A 1 180 ? 26.206 4.479 -17.887 1.00 83.50 180 ARG A CA 1
ATOM 1487 C C . ARG A 1 180 ? 26.810 4.034 -16.556 1.00 83.50 180 ARG A C 1
ATOM 1489 O O . ARG A 1 180 ? 27.468 4.837 -15.907 1.00 83.50 180 ARG A O 1
ATOM 1496 N N . LYS A 1 181 ? 26.605 2.775 -16.153 1.00 84.50 181 LYS A N 1
ATOM 1497 C CA . LYS A 1 181 ? 27.195 2.210 -14.927 1.00 84.50 181 LYS A CA 1
ATOM 1498 C C . LYS A 1 181 ? 28.721 2.220 -14.936 1.00 84.50 181 LYS A C 1
ATOM 1500 O O . LYS A 1 181 ? 29.322 2.354 -13.880 1.00 84.50 181 LYS A O 1
ATOM 1505 N N . LYS A 1 182 ? 29.346 2.067 -16.107 1.00 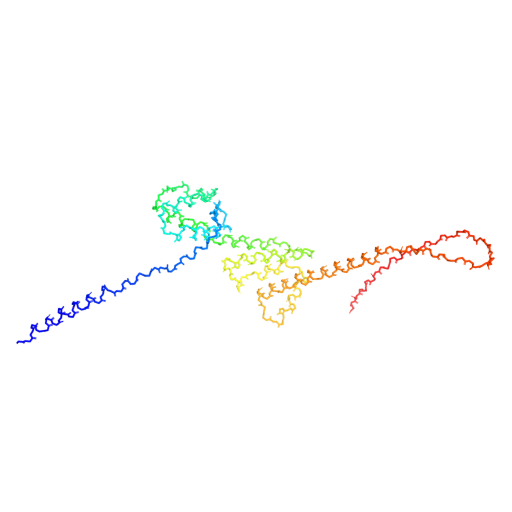79.06 182 LYS A N 1
ATOM 1506 C CA . LYS A 1 182 ? 30.812 2.063 -16.225 1.00 79.06 182 LYS A CA 1
ATOM 1507 C C . LYS A 1 182 ? 31.447 3.409 -15.878 1.00 79.06 182 LYS A C 1
ATOM 1509 O O . LYS A 1 182 ? 32.594 3.427 -15.449 1.00 79.06 182 LYS A O 1
ATOM 1514 N N . ASP A 1 183 ? 30.694 4.496 -16.018 1.00 69.00 183 ASP A N 1
ATOM 1515 C CA . ASP A 1 183 ? 31.236 5.853 -15.955 1.00 69.00 183 ASP A CA 1
ATOM 1516 C C . ASP A 1 183 ? 30.900 6.583 -14.638 1.00 69.00 183 ASP A C 1
ATOM 1518 O O . ASP A 1 183 ? 31.404 7.680 -14.404 1.00 69.00 183 ASP A O 1
ATOM 1522 N N . MET A 1 184 ? 30.043 6.027 -13.763 1.00 71.06 184 MET A N 1
ATOM 1523 C CA . MET A 1 184 ? 29.568 6.735 -12.562 1.00 71.06 184 MET A CA 1
ATOM 1524 C C . MET A 1 184 ? 29.120 5.801 -11.423 1.00 71.06 184 MET A C 1
ATOM 1526 O O . MET A 1 184 ? 28.611 4.711 -11.667 1.00 71.06 184 MET A O 1
ATOM 1530 N N . SER A 1 185 ? 29.206 6.285 -10.171 1.00 76.19 185 SER A N 1
ATOM 1531 C CA . SER A 1 185 ? 28.573 5.654 -9.002 1.00 76.19 185 SER A CA 1
ATOM 1532 C C . SER A 1 185 ? 27.074 5.429 -9.246 1.00 76.19 185 SER A C 1
ATOM 1534 O O . SER A 1 185 ? 26.306 6.383 -9.404 1.00 76.19 185 SER A O 1
ATOM 1536 N N . TRP A 1 186 ? 26.649 4.172 -9.341 1.00 82.88 186 TRP A N 1
ATOM 1537 C CA . TRP A 1 186 ? 25.276 3.802 -9.680 1.00 82.88 186 TRP A CA 1
ATOM 1538 C C . TRP A 1 186 ? 24.404 3.683 -8.427 1.00 82.88 186 TRP A C 1
ATOM 1540 O O . TRP A 1 186 ? 24.871 3.229 -7.390 1.00 82.88 186 TRP A O 1
ATOM 1550 N N . SER A 1 187 ? 23.144 4.109 -8.516 1.00 86.19 187 SER A N 1
ATOM 1551 C CA . SER A 1 187 ? 22.159 3.936 -7.445 1.00 86.19 187 SER A CA 1
ATOM 1552 C C . SER A 1 187 ? 20.767 3.711 -8.025 1.00 86.19 187 SER A C 1
ATOM 1554 O O . SER A 1 187 ? 20.485 4.115 -9.158 1.00 86.19 187 SER A O 1
ATOM 1556 N N . ILE A 1 188 ? 19.868 3.125 -7.232 1.00 86.00 188 ILE A N 1
ATOM 1557 C CA . ILE A 1 188 ? 18.471 2.900 -7.634 1.00 86.00 188 ILE A CA 1
ATOM 1558 C C . ILE A 1 188 ? 17.765 4.223 -7.956 1.00 86.00 188 ILE A C 1
ATOM 1560 O O . ILE A 1 188 ? 16.989 4.289 -8.905 1.00 86.00 188 ILE A O 1
ATOM 1564 N N . LEU A 1 189 ? 18.100 5.312 -7.260 1.00 87.00 189 LEU A N 1
ATOM 1565 C CA . LEU A 1 189 ? 17.585 6.642 -7.593 1.00 87.00 189 LEU A CA 1
ATOM 1566 C C . LEU A 1 189 ? 18.015 7.086 -9.003 1.00 87.00 189 LEU A C 1
ATOM 1568 O O . LEU A 1 189 ? 17.200 7.582 -9.781 1.00 87.00 189 LEU A O 1
ATOM 1572 N N . LYS A 1 190 ? 19.285 6.869 -9.371 1.00 88.06 190 LYS A N 1
ATOM 1573 C CA . LYS A 1 190 ? 19.790 7.178 -10.719 1.00 88.06 190 LYS A CA 1
ATOM 1574 C C . LYS A 1 190 ? 19.150 6.281 -11.782 1.00 88.06 190 LYS A C 1
ATOM 1576 O O . LYS A 1 190 ? 18.822 6.779 -12.859 1.00 88.06 190 LYS A O 1
ATOM 1581 N N . LEU A 1 191 ? 18.925 5.001 -11.474 1.00 88.25 191 LEU A N 1
ATOM 1582 C CA . LEU A 1 191 ? 18.186 4.071 -12.332 1.00 88.25 191 LEU A CA 1
ATOM 1583 C C . LEU A 1 191 ? 16.760 4.575 -12.591 1.00 88.25 191 LEU A C 1
ATOM 1585 O O . LEU A 1 191 ? 16.381 4.728 -13.750 1.00 88.25 191 LEU A O 1
ATOM 1589 N N . ARG A 1 192 ? 15.999 4.899 -11.537 1.00 90.38 192 ARG A N 1
ATOM 1590 C CA . ARG A 1 192 ? 14.626 5.423 -11.642 1.00 90.38 192 ARG A CA 1
ATOM 1591 C C . ARG A 1 192 ? 14.577 6.696 -12.481 1.00 90.38 192 ARG A C 1
ATOM 1593 O O . ARG A 1 192 ? 13.837 6.756 -13.458 1.00 90.38 192 ARG A O 1
ATOM 1600 N N . ASN A 1 193 ? 15.444 7.666 -12.188 1.00 90.81 193 ASN A N 1
ATOM 1601 C CA . ASN A 1 193 ? 15.529 8.912 -12.956 1.00 90.81 193 ASN A CA 1
ATOM 1602 C C . ASN A 1 193 ? 15.838 8.660 -14.437 1.00 90.81 193 ASN A C 1
ATOM 1604 O O . ASN A 1 193 ? 15.260 9.299 -15.318 1.00 90.81 193 ASN A O 1
ATOM 1608 N N . PHE A 1 194 ? 16.723 7.704 -14.726 1.00 90.81 194 PHE A N 1
ATOM 1609 C CA . PHE A 1 194 ? 17.030 7.317 -16.094 1.00 90.81 194 PHE A CA 1
ATOM 1610 C C . PHE A 1 194 ? 15.818 6.697 -16.804 1.00 90.81 194 PHE A C 1
ATOM 1612 O O . PHE A 1 194 ? 15.504 7.111 -17.922 1.00 90.81 194 PHE A O 1
ATOM 1619 N N . LEU A 1 195 ? 15.114 5.759 -16.169 1.00 90.62 195 LEU A N 1
ATOM 1620 C CA . LEU A 1 195 ? 13.909 5.142 -16.732 1.00 90.62 195 LEU A CA 1
ATOM 1621 C C . LEU A 1 195 ? 12.811 6.182 -16.991 1.00 90.62 195 LEU A C 1
ATOM 1623 O O . LEU A 1 195 ? 12.261 6.221 -18.091 1.00 90.62 195 LEU A O 1
ATOM 1627 N N . THR A 1 196 ? 12.575 7.095 -16.048 1.00 92.38 196 THR A N 1
ATOM 1628 C CA . THR A 1 196 ? 11.638 8.216 -16.217 1.00 92.38 196 THR A CA 1
ATOM 1629 C C . THR A 1 196 ? 12.037 9.110 -17.391 1.00 92.38 196 THR A C 1
ATOM 1631 O O . THR A 1 196 ? 11.199 9.469 -18.218 1.00 92.38 196 THR A O 1
ATOM 1634 N N . SER A 1 197 ? 13.330 9.428 -17.526 1.00 91.44 197 SER A N 1
ATOM 1635 C CA . SER A 1 197 ? 13.821 10.223 -18.658 1.00 91.44 197 SER A CA 1
ATOM 1636 C C . SER A 1 197 ? 13.608 9.518 -20.001 1.00 91.44 197 SER A C 1
ATOM 1638 O O . SER A 1 197 ? 13.252 10.166 -20.983 1.00 91.44 197 SER A O 1
ATOM 1640 N N . LEU A 1 198 ? 13.771 8.189 -20.052 1.00 89.25 198 LEU A N 1
ATOM 1641 C CA . LEU A 1 198 ? 13.534 7.403 -21.262 1.00 89.25 198 LEU A CA 1
ATOM 1642 C C . LEU A 1 198 ? 12.064 7.422 -21.678 1.00 89.25 198 LEU A C 1
ATOM 1644 O O . LEU A 1 198 ? 11.789 7.562 -22.870 1.00 89.25 198 LEU A O 1
ATOM 1648 N N . VAL A 1 199 ? 11.145 7.278 -20.719 1.00 91.25 199 VAL A N 1
ATOM 1649 C CA . VAL A 1 199 ? 9.701 7.344 -20.978 1.00 91.25 199 VAL A CA 1
ATOM 1650 C C . VAL A 1 199 ? 9.332 8.724 -21.525 1.00 91.25 199 VAL A C 1
ATOM 1652 O O . VAL A 1 199 ? 8.774 8.803 -22.615 1.00 91.25 199 VAL A O 1
ATOM 1655 N N . ASN A 1 200 ? 9.764 9.805 -20.867 1.00 90.69 200 ASN A N 1
ATOM 1656 C CA . ASN A 1 200 ? 9.493 11.177 -21.313 1.00 90.69 200 ASN A CA 1
ATOM 1657 C C . ASN A 1 200 ? 10.046 11.457 -22.726 1.00 90.69 200 ASN A C 1
ATOM 1659 O O . ASN A 1 200 ? 9.345 11.983 -23.588 1.00 90.69 200 ASN A O 1
ATOM 1663 N N . VAL A 1 201 ? 11.286 11.047 -23.018 1.00 89.81 201 VAL A N 1
ATOM 1664 C CA . VAL A 1 201 ? 11.856 11.192 -24.371 1.00 89.81 201 VAL A CA 1
ATOM 1665 C C . VAL A 1 201 ? 11.031 10.421 -25.406 1.00 89.81 201 VAL A C 1
ATOM 1667 O O . VAL A 1 201 ? 10.836 10.908 -26.519 1.00 89.81 201 VAL A O 1
ATOM 1670 N N . ASN A 1 202 ? 10.524 9.232 -25.070 1.00 87.62 202 ASN A N 1
ATOM 1671 C CA . ASN A 1 202 ? 9.676 8.476 -25.986 1.00 87.62 202 ASN A CA 1
ATOM 1672 C C . ASN A 1 202 ? 8.332 9.172 -26.242 1.00 87.62 202 ASN A C 1
ATOM 1674 O O . ASN A 1 202 ? 7.905 9.257 -27.394 1.00 87.62 202 ASN A O 1
ATOM 1678 N N . GLU A 1 203 ? 7.707 9.726 -25.203 1.00 88.06 203 GLU A N 1
ATOM 1679 C CA . GLU A 1 203 ? 6.484 10.518 -25.340 1.00 88.06 203 GLU A CA 1
ATOM 1680 C C . GLU A 1 203 ? 6.700 11.749 -26.222 1.00 88.06 203 GLU A C 1
ATOM 1682 O O . GLU A 1 203 ? 5.896 12.010 -27.116 1.00 88.06 203 GLU A O 1
ATOM 1687 N N . GLN A 1 204 ? 7.818 12.458 -26.046 1.00 86.31 204 GLN A N 1
ATOM 1688 C CA . GLN A 1 204 ? 8.189 13.587 -26.902 1.00 86.31 204 GLN A CA 1
ATOM 1689 C C . GLN A 1 204 ? 8.354 13.161 -28.363 1.00 86.31 204 GLN A C 1
ATOM 1691 O O . GLN A 1 204 ? 7.823 13.818 -29.256 1.00 86.31 204 GLN A O 1
ATOM 1696 N N . ILE A 1 205 ? 9.034 12.038 -28.625 1.00 86.56 205 ILE A N 1
ATOM 1697 C CA . ILE A 1 205 ? 9.184 11.498 -29.984 1.00 86.56 205 ILE A CA 1
ATOM 1698 C C . ILE A 1 205 ? 7.815 11.168 -30.585 1.00 86.56 205 ILE A C 1
ATOM 1700 O O . ILE A 1 205 ? 7.545 11.559 -31.722 1.00 86.56 205 ILE A O 1
ATOM 1704 N N . ARG A 1 206 ? 6.942 10.490 -29.829 1.00 84.25 206 ARG A N 1
ATOM 1705 C CA . ARG A 1 206 ? 5.583 10.149 -30.267 1.00 84.25 206 ARG A CA 1
ATOM 1706 C C . ARG A 1 206 ? 4.786 11.409 -30.607 1.00 84.25 206 ARG A C 1
ATOM 1708 O O . ARG A 1 206 ? 4.180 11.473 -31.674 1.00 84.25 206 ARG A O 1
ATOM 1715 N N . ASN A 1 207 ? 4.832 12.424 -29.749 1.00 83.19 207 ASN A N 1
ATOM 1716 C CA . ASN A 1 207 ? 4.132 13.690 -29.960 1.00 83.19 207 ASN A CA 1
ATOM 1717 C C . ASN A 1 207 ? 4.650 14.417 -31.210 1.00 83.19 207 ASN A C 1
ATOM 1719 O O . ASN A 1 207 ? 3.854 14.809 -32.059 1.00 83.19 207 ASN A O 1
ATOM 1723 N N . CYS A 1 208 ? 5.972 14.515 -31.388 1.00 82.31 208 CYS A N 1
ATOM 1724 C CA . CYS A 1 208 ? 6.578 15.106 -32.584 1.00 82.31 208 CYS A CA 1
ATOM 1725 C C . CYS A 1 208 ? 6.181 14.365 -33.870 1.00 82.31 208 CYS A C 1
ATOM 1727 O O . CYS A 1 208 ? 5.888 14.994 -34.885 1.00 82.31 208 CYS A O 1
ATOM 1729 N N . GLN A 1 209 ? 6.141 13.031 -33.840 1.00 79.12 209 GLN A N 1
ATOM 1730 C CA . GLN A 1 209 ? 5.717 12.226 -34.987 1.00 79.12 209 GLN A CA 1
ATOM 1731 C C . GLN A 1 209 ? 4.238 12.440 -35.325 1.00 79.12 209 GLN A C 1
ATOM 1733 O O . GLN A 1 209 ? 3.908 12.581 -36.503 1.00 79.12 209 GLN A O 1
ATOM 1738 N N . HIS A 1 210 ? 3.368 12.536 -34.315 1.00 70.50 210 HIS A N 1
ATOM 1739 C CA . HIS A 1 210 ? 1.954 12.849 -34.519 1.00 70.50 210 HIS A CA 1
ATOM 1740 C C . HIS A 1 210 ? 1.748 14.235 -35.140 1.00 70.50 210 HIS A C 1
ATOM 1742 O O . HIS A 1 210 ? 0.988 14.350 -36.108 1.00 70.50 210 HIS A O 1
ATOM 1748 N N . SER A 1 211 ? 2.472 15.255 -34.668 1.00 71.56 211 SER A N 1
ATOM 1749 C CA . SER A 1 211 ? 2.447 16.599 -35.261 1.00 71.56 211 SER A CA 1
ATOM 1750 C C . SER A 1 211 ? 2.869 16.581 -36.734 1.00 71.56 211 SER A C 1
ATOM 1752 O O . SER A 1 211 ? 2.205 17.182 -37.575 1.00 71.56 211 SER A O 1
ATOM 1754 N N . LEU A 1 212 ? 3.915 15.823 -37.089 1.00 66.56 212 LEU A N 1
ATOM 1755 C CA . LEU A 1 212 ? 4.364 15.683 -38.481 1.00 66.56 212 LEU A CA 1
ATOM 1756 C C . LEU A 1 212 ? 3.328 14.973 -39.372 1.00 66.56 212 LEU A C 1
ATOM 1758 O O . LEU A 1 212 ? 3.168 15.334 -40.538 1.00 66.56 212 LEU A O 1
ATOM 1762 N N . THR A 1 213 ? 2.597 13.982 -38.852 1.00 62.25 213 THR A N 1
ATOM 1763 C CA . THR A 1 213 ? 1.499 13.344 -39.602 1.00 62.25 213 THR A CA 1
ATOM 1764 C C . THR A 1 213 ? 0.293 14.258 -39.811 1.00 62.25 213 THR A C 1
ATOM 1766 O O . THR A 1 213 ? -0.304 14.194 -40.880 1.00 62.25 213 THR A O 1
ATOM 1769 N N . GLN A 1 214 ? -0.049 15.123 -38.851 1.00 59.56 214 GLN A N 1
ATOM 1770 C CA . GLN A 1 214 ? -1.151 16.086 -39.003 1.00 59.56 214 GLN A CA 1
ATOM 1771 C C . GLN A 1 214 ? -0.830 17.141 -40.066 1.00 59.56 214 GLN A C 1
ATOM 1773 O O . GLN A 1 214 ? -1.630 17.370 -40.971 1.00 59.56 214 GLN A O 1
ATOM 1778 N N . ILE A 1 215 ? 0.393 17.671 -40.031 1.00 60.47 215 ILE A N 1
ATOM 1779 C CA . ILE A 1 215 ? 0.908 18.626 -41.017 1.00 60.47 215 ILE A CA 1
ATOM 1780 C C . ILE A 1 215 ? 0.836 18.044 -42.447 1.00 60.47 215 ILE A C 1
ATOM 1782 O O . ILE A 1 215 ? 0.384 18.704 -43.380 1.00 60.47 215 ILE A O 1
ATOM 1786 N N . ASN A 1 216 ? 1.199 16.771 -42.637 1.00 54.53 216 ASN A N 1
ATOM 1787 C CA . ASN A 1 216 ? 1.129 16.115 -43.951 1.00 54.53 216 ASN A CA 1
ATOM 1788 C C . ASN A 1 216 ? -0.309 15.846 -44.448 1.00 54.53 216 ASN A C 1
ATOM 1790 O O . ASN A 1 216 ? -0.535 15.762 -45.658 1.00 54.53 216 ASN A O 1
ATOM 1794 N N . ILE A 1 217 ? -1.286 15.716 -43.544 1.00 56.94 217 ILE A N 1
ATOM 1795 C CA . ILE A 1 217 ? -2.707 15.564 -43.901 1.00 56.94 217 ILE A CA 1
ATOM 1796 C C . ILE A 1 217 ? -3.294 16.917 -44.338 1.00 56.94 217 ILE A C 1
ATOM 1798 O O . ILE A 1 217 ? -4.028 16.972 -45.325 1.00 56.94 217 ILE A O 1
ATOM 1802 N N . GLU A 1 218 ? -2.915 18.021 -43.688 1.00 49.66 218 GLU A N 1
ATOM 1803 C CA . GLU A 1 218 ? -3.347 19.371 -44.084 1.00 49.66 218 GLU A CA 1
ATOM 1804 C C . GLU A 1 218 ? -2.806 19.775 -45.465 1.00 49.66 218 GLU A C 1
ATOM 1806 O O . GLU A 1 218 ? -3.563 20.273 -46.300 1.00 49.66 218 GLU A O 1
ATOM 1811 N N . TYR A 1 219 ? -1.543 19.463 -45.782 1.00 49.44 219 TYR A N 1
ATOM 1812 C CA . TYR A 1 219 ? -0.982 19.732 -47.117 1.00 49.44 219 TYR A CA 1
ATOM 1813 C C . TYR A 1 219 ? -1.574 18.871 -48.243 1.00 49.44 219 TYR A C 1
ATOM 1815 O O . TYR A 1 219 ? -1.390 19.194 -49.415 1.00 49.44 219 TYR A O 1
ATOM 1823 N N . THR A 1 220 ? -2.266 17.774 -47.922 1.00 47.78 220 THR A N 1
ATOM 1824 C CA . THR A 1 220 ? -2.900 16.896 -48.922 1.00 47.78 220 THR A CA 1
ATOM 1825 C C . THR A 1 220 ? -4.406 17.122 -49.069 1.00 47.78 220 THR A C 1
ATOM 1827 O O . THR A 1 220 ? -4.997 16.630 -50.030 1.00 47.78 220 THR A O 1
ATOM 1830 N N . THR A 1 221 ? -5.031 17.899 -48.176 1.00 45.59 221 THR A N 1
ATOM 1831 C CA . THR A 1 221 ? -6.471 18.227 -48.214 1.00 45.59 221 THR A CA 1
ATOM 1832 C C . THR A 1 221 ? -6.791 19.627 -48.749 1.00 45.59 221 THR A C 1
ATOM 1834 O O . THR A 1 221 ? -7.967 19.968 -48.906 1.00 45.59 221 THR A O 1
ATOM 1837 N N . THR A 1 222 ? -5.790 20.412 -49.154 1.00 43.69 222 THR A N 1
ATOM 1838 C CA . THR A 1 222 ? -5.999 21.626 -49.954 1.00 43.69 222 THR A CA 1
ATOM 1839 C C . THR A 1 222 ? -6.453 21.257 -51.374 1.00 43.69 222 THR A C 1
ATOM 1841 O O . THR A 1 222 ? -5.666 20.965 -52.272 1.00 43.69 222 THR A O 1
ATOM 1844 N N . LYS A 1 223 ? -7.781 21.233 -51.569 1.00 47.06 223 LYS A N 1
ATOM 1845 C CA . LYS A 1 223 ? -8.452 21.129 -52.879 1.00 47.06 223 LYS A CA 1
ATOM 1846 C C . LYS A 1 223 ? -7.821 22.104 -53.892 1.00 47.06 223 LYS A C 1
ATOM 1848 O O . LYS A 1 223 ? -7.577 23.252 -53.525 1.00 47.06 223 LYS A O 1
ATOM 1853 N N . PRO A 1 224 ? -7.647 21.723 -55.173 1.00 42.06 224 PRO A N 1
ATOM 1854 C CA . PRO A 1 224 ? -7.291 22.689 -56.201 1.00 42.06 224 PRO A CA 1
ATOM 1855 C C . PRO A 1 224 ? -8.465 23.659 -56.379 1.00 42.06 224 PRO A C 1
ATOM 1857 O O . PRO A 1 224 ? -9.565 23.254 -56.761 1.00 42.06 224 PRO A O 1
ATOM 1860 N N . GLU A 1 225 ? -8.244 24.934 -56.069 1.00 38.78 225 GLU A N 1
ATOM 1861 C CA . GLU A 1 225 ? -9.200 26.003 -56.342 1.00 38.78 225 GLU A CA 1
ATOM 1862 C C . GLU A 1 225 ? -9.548 26.021 -57.836 1.00 38.78 225 GLU A C 1
ATOM 1864 O O . GLU A 1 225 ? -8.694 26.200 -58.711 1.00 38.78 225 GLU A O 1
ATOM 1869 N N . GLN A 1 226 ? -10.836 25.843 -58.133 1.00 47.38 226 GLN A N 1
ATOM 1870 C CA . GLN A 1 226 ? -11.399 26.177 -59.432 1.00 47.38 226 GLN A CA 1
ATOM 1871 C C . GLN A 1 226 ? -11.258 27.687 -59.633 1.00 47.38 226 GLN A C 1
ATOM 1873 O O . GLN A 1 226 ? -11.989 28.475 -59.036 1.00 47.38 226 GLN A O 1
ATOM 1878 N N . LYS A 1 227 ? -10.322 28.093 -60.496 1.00 40.31 227 LYS A N 1
ATOM 1879 C CA . LYS A 1 227 ? -10.222 29.475 -60.974 1.00 40.31 227 LYS A CA 1
ATOM 1880 C C . LYS A 1 227 ? -11.545 29.878 -61.629 1.00 40.31 227 LYS A C 1
ATOM 1882 O O . LYS A 1 227 ? -11.917 29.341 -62.675 1.00 40.31 227 LYS A O 1
ATOM 1887 N N . GLN A 1 228 ? -1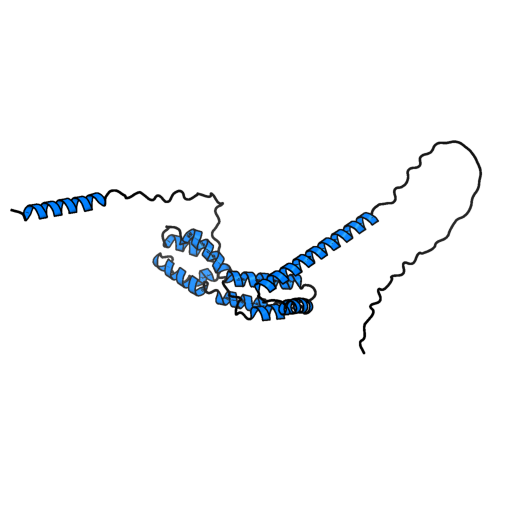2.242 30.829 -61.014 1.00 42.59 228 GLN A N 1
ATOM 1888 C CA . GLN A 1 228 ? -13.384 31.500 -61.622 1.00 42.59 228 GLN A CA 1
ATOM 1889 C C . GLN A 1 228 ? -12.929 32.241 -62.884 1.00 42.59 228 GLN A C 1
ATOM 1891 O O . GLN A 1 228 ? -11.948 32.985 -62.881 1.00 42.59 228 GLN A O 1
ATOM 1896 N N . ARG A 1 229 ? -13.648 31.989 -63.981 1.00 37.12 229 ARG A N 1
ATOM 1897 C CA . ARG A 1 229 ? -13.501 32.673 -65.267 1.00 37.12 229 ARG A CA 1
ATOM 1898 C C . ARG A 1 229 ? -13.840 34.154 -65.100 1.00 37.12 229 ARG A C 1
ATOM 1900 O O . ARG A 1 229 ? -14.979 34.479 -64.777 1.00 37.12 229 ARG A O 1
ATOM 1907 N N . TYR A 1 230 ? -12.890 35.027 -65.414 1.00 36.62 230 TYR A N 1
ATOM 1908 C CA . TYR A 1 230 ? -13.160 36.430 -65.710 1.00 36.62 230 TYR A CA 1
ATOM 1909 C C . TYR A 1 230 ? -13.074 36.632 -67.227 1.00 36.62 230 TYR A C 1
ATOM 1911 O O . TYR A 1 230 ? -12.019 36.428 -67.824 1.00 36.62 230 TYR A O 1
ATOM 1919 N N . ASN A 1 231 ? -14.208 36.977 -67.841 1.00 48.06 231 ASN A N 1
ATOM 1920 C CA . ASN A 1 231 ? -14.317 37.404 -69.236 1.00 48.06 231 ASN A CA 1
ATOM 1921 C C . ASN A 1 231 ? -14.212 38.934 -69.290 1.00 48.06 231 ASN A C 1
ATOM 1923 O O . ASN A 1 231 ? -14.955 39.608 -68.576 1.00 48.06 231 ASN A O 1
ATOM 1927 N N . PRO A 1 232 ? -13.423 39.473 -70.226 1.00 44.19 232 PRO A N 1
ATOM 1928 C CA . PRO A 1 232 ? -13.906 40.601 -71.013 1.00 44.19 232 PRO A CA 1
ATOM 1929 C C . PRO A 1 232 ? -13.719 40.349 -72.518 1.00 44.19 232 PRO A C 1
ATOM 1931 O O . PRO A 1 232 ? -12.760 39.717 -72.954 1.00 44.19 232 PRO A O 1
ATOM 1934 N N . GLY A 1 233 ? -14.708 40.780 -73.302 1.00 37.44 233 GLY A N 1
ATOM 1935 C CA . GLY A 1 233 ? -14.834 40.485 -74.729 1.00 37.44 233 GLY A CA 1
ATOM 1936 C C . GLY A 1 233 ? -13.956 41.319 -75.671 1.00 37.44 233 GLY A C 1
ATOM 1937 O O . GLY A 1 233 ? -13.427 42.360 -75.295 1.00 37.44 233 GLY A O 1
ATOM 1938 N N . GLY A 1 234 ? -13.910 40.845 -76.927 1.00 41.97 234 GLY A N 1
ATOM 1939 C CA . GLY A 1 234 ? -13.247 41.441 -78.101 1.00 41.97 234 GLY A CA 1
ATOM 1940 C C . GLY A 1 234 ? -11.772 41.036 -78.179 1.00 41.97 234 GLY A C 1
ATOM 1941 O O . GLY A 1 234 ? -11.028 41.303 -77.254 1.00 41.97 234 GLY A O 1
ATOM 1942 N N . THR A 1 235 ? -11.244 40.342 -79.187 1.00 36.47 235 THR A N 1
ATOM 1943 C CA . THR A 1 235 ? -11.530 40.336 -80.629 1.00 36.47 235 THR A CA 1
ATOM 1944 C C . THR A 1 235 ? -10.965 39.055 -81.265 1.00 36.47 235 THR A C 1
ATOM 1946 O O . THR A 1 235 ? -10.026 38.452 -80.757 1.00 36.47 235 THR A O 1
ATOM 1949 N N . SER A 1 236 ? -11.575 38.672 -82.383 1.00 41.16 236 SER A N 1
ATOM 1950 C CA . SER A 1 236 ? -11.313 37.565 -83.311 1.00 41.16 236 SER A CA 1
ATOM 1951 C C . SER A 1 236 ? -9.866 37.084 -83.512 1.00 41.16 236 SER A C 1
ATOM 1953 O O . SER A 1 236 ? -8.990 37.891 -83.799 1.00 41.16 236 SER A O 1
ATOM 1955 N N . ALA A 1 237 ? -9.679 35.757 -83.576 1.00 33.97 237 ALA A N 1
ATOM 1956 C CA . ALA A 1 237 ? -9.269 35.028 -84.793 1.00 33.97 237 ALA A CA 1
ATOM 1957 C C . ALA A 1 237 ? -9.170 33.501 -84.539 1.00 33.97 237 ALA A C 1
ATOM 1959 O O . ALA A 1 237 ? -8.583 33.099 -83.545 1.00 33.97 237 ALA A O 1
ATOM 1960 N N . LEU A 1 238 ? -9.777 32.708 -85.446 1.00 31.34 238 LEU A N 1
ATOM 1961 C CA . LEU A 1 238 ? -9.362 31.395 -86.017 1.00 31.34 238 LEU A CA 1
ATOM 1962 C C . LEU A 1 238 ? -8.619 30.385 -85.096 1.00 31.34 238 LEU A C 1
ATOM 1964 O O . LEU A 1 238 ? -7.622 30.723 -84.487 1.00 31.34 238 LEU A O 1
ATOM 1968 N N . SER A 1 239 ? -8.888 29.077 -85.012 1.00 32.41 239 SER A N 1
ATOM 1969 C CA . SER A 1 239 ? -9.660 28.119 -85.813 1.00 32.41 239 SER A CA 1
ATOM 1970 C C . SER A 1 239 ? -9.441 26.697 -85.228 1.00 32.41 239 SER A C 1
ATOM 1972 O O . SER A 1 239 ? -8.316 26.361 -84.879 1.00 32.41 239 SER A O 1
ATOM 1974 N N . THR A 1 240 ? -10.494 25.870 -85.197 1.00 30.45 240 THR A N 1
ATOM 1975 C CA . THR A 1 240 ? -10.527 24.433 -85.589 1.00 30.45 240 THR A CA 1
ATOM 1976 C C . THR A 1 240 ? -9.720 23.337 -84.832 1.00 30.45 240 THR A C 1
ATOM 1978 O O . THR A 1 240 ? -8.554 23.112 -85.112 1.00 30.45 240 THR A O 1
ATOM 1981 N N . ILE A 1 241 ? -10.445 22.575 -83.983 1.00 34.94 241 ILE A N 1
ATOM 1982 C CA . ILE A 1 241 ? -10.710 21.099 -83.974 1.00 34.94 241 ILE A CA 1
ATOM 1983 C C . ILE A 1 241 ? -9.563 20.040 -83.898 1.00 34.94 241 ILE A C 1
ATOM 1985 O O . ILE A 1 241 ? -8.597 20.095 -84.648 1.00 34.94 241 ILE A O 1
ATOM 1989 N N . LYS A 1 242 ? -9.879 18.960 -83.132 1.00 32.03 242 LYS A N 1
ATOM 1990 C CA . LYS A 1 242 ? -9.314 17.579 -83.008 1.00 32.03 242 LYS A CA 1
ATOM 1991 C C . LYS A 1 242 ? -8.165 17.402 -81.996 1.00 32.03 242 LYS A C 1
ATOM 1993 O O . LYS A 1 242 ? -7.303 18.252 -81.895 1.00 32.03 242 LYS A O 1
ATOM 1998 N N . ASP A 1 243 ? -8.062 16.341 -81.194 1.00 28.06 243 ASP A N 1
ATOM 1999 C CA . ASP A 1 243 ? -8.740 15.042 -81.157 1.00 28.06 243 ASP A CA 1
ATOM 2000 C C . ASP A 1 243 ? -8.640 14.427 -79.743 1.00 28.06 243 ASP A C 1
ATOM 2002 O O . ASP A 1 243 ? -7.896 14.885 -78.876 1.00 28.06 243 ASP A O 1
ATOM 2006 N N . ASN A 1 244 ? -9.436 13.387 -79.534 1.00 33.81 244 ASN A N 1
ATOM 2007 C CA . ASN A 1 244 ? -9.675 12.671 -78.287 1.00 33.81 244 ASN A CA 1
ATOM 2008 C C . ASN A 1 244 ? -8.555 11.651 -77.945 1.00 33.81 244 ASN A C 1
ATOM 2010 O O . ASN A 1 244 ? -7.926 11.100 -78.841 1.00 33.81 244 ASN A O 1
ATOM 2014 N N . GLN A 1 245 ? -8.448 11.309 -76.651 1.00 37.56 245 GLN A N 1
ATOM 2015 C CA . GLN A 1 245 ? -7.853 10.084 -76.066 1.00 37.56 245 GLN A CA 1
ATOM 2016 C C . GLN A 1 245 ? -6.318 9.886 -76.111 1.00 37.56 245 GLN A C 1
ATOM 2018 O O . GLN A 1 245 ? -5.745 9.564 -77.145 1.00 37.56 245 GLN A O 1
ATOM 2023 N N . ASN A 1 246 ? -5.673 9.829 -74.933 1.00 30.09 246 ASN A N 1
ATOM 2024 C CA . ASN A 1 246 ? -5.241 8.529 -74.396 1.00 30.09 246 ASN A CA 1
ATOM 2025 C C . ASN A 1 246 ? -4.697 8.550 -72.957 1.00 30.09 246 ASN A C 1
ATOM 2027 O O . ASN A 1 246 ? -4.044 9.475 -72.486 1.00 30.09 246 ASN A O 1
ATOM 2031 N N . LEU A 1 247 ? -5.004 7.438 -72.299 1.00 40.28 247 LEU A N 1
ATOM 2032 C CA . LEU A 1 247 ? -4.641 6.975 -70.970 1.00 40.28 247 LEU A CA 1
ATOM 2033 C C . LEU A 1 247 ? -3.124 6.734 -70.838 1.00 40.28 247 LEU A C 1
ATOM 2035 O O . LEU A 1 247 ? -2.562 5.949 -71.596 1.00 40.28 247 LEU A O 1
ATOM 2039 N N . SER A 1 248 ? -2.485 7.263 -69.791 1.00 29.08 248 SER A N 1
ATOM 2040 C CA . SER A 1 248 ? -1.229 6.690 -69.285 1.00 29.08 248 SER A CA 1
ATOM 2041 C C . SER A 1 248 ? -1.235 6.615 -67.760 1.00 29.08 248 SER A C 1
ATOM 2043 O O . SER A 1 248 ? -1.069 7.609 -67.054 1.00 29.08 248 SER A O 1
ATOM 2045 N N . LYS A 1 249 ? -1.431 5.386 -67.274 1.00 40.69 249 LYS A N 1
ATOM 2046 C CA . LYS A 1 249 ? -1.181 4.933 -65.903 1.00 40.69 249 LYS A CA 1
ATOM 2047 C C . LYS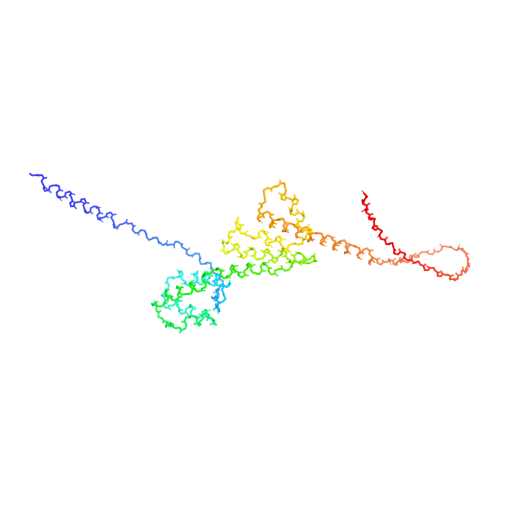 A 1 249 ? 0.224 5.364 -65.463 1.00 40.69 249 LYS A C 1
ATOM 2049 O O . LYS A 1 249 ? 1.196 4.976 -66.106 1.00 40.69 249 LYS A O 1
ATOM 2054 N N . ILE A 1 250 ? 0.345 6.075 -64.342 1.00 31.95 250 ILE A N 1
ATOM 2055 C CA . ILE A 1 250 ? 1.627 6.216 -63.639 1.00 31.95 250 ILE A CA 1
ATOM 2056 C C . ILE A 1 250 ? 1.630 5.233 -62.470 1.00 31.95 250 ILE A C 1
ATOM 2058 O O . ILE A 1 250 ? 0.992 5.429 -61.439 1.00 31.95 250 ILE A O 1
ATOM 2062 N N . THR A 1 251 ? 2.344 4.132 -62.673 1.00 31.88 251 THR A N 1
ATOM 2063 C CA . THR A 1 251 ? 2.629 3.103 -61.675 1.00 31.88 251 THR A CA 1
ATOM 2064 C C . THR A 1 251 ? 3.636 3.651 -60.661 1.00 31.88 251 THR A C 1
ATOM 2066 O O . THR A 1 251 ? 4.801 3.867 -60.998 1.00 31.88 251 THR A O 1
ATOM 2069 N N . ILE A 1 252 ? 3.229 3.857 -59.405 1.00 37.03 252 ILE A N 1
ATOM 2070 C CA . ILE A 1 252 ? 4.159 4.233 -58.329 1.00 37.03 252 ILE A CA 1
ATOM 2071 C C . ILE A 1 252 ? 4.923 2.980 -57.880 1.00 37.03 252 ILE A C 1
ATOM 2073 O O . ILE A 1 252 ? 4.401 2.097 -57.198 1.00 37.03 252 ILE A O 1
ATOM 2077 N N . LYS A 1 253 ? 6.194 2.899 -58.281 1.00 32.25 253 LYS A N 1
ATOM 2078 C CA . LYS A 1 253 ? 7.156 1.877 -57.851 1.00 32.25 253 LYS A CA 1
ATOM 2079 C C . LYS A 1 253 ? 7.490 2.106 -56.365 1.00 32.25 253 LYS A C 1
ATOM 2081 O O . LYS A 1 253 ? 8.192 3.057 -56.030 1.00 32.25 253 LYS A O 1
ATOM 2086 N N . LYS A 1 254 ? 7.023 1.225 -55.469 1.00 42.22 254 LYS A N 1
ATOM 2087 C CA . LYS A 1 254 ? 7.499 1.142 -54.071 1.00 42.22 254 LYS A CA 1
ATOM 2088 C C . LYS A 1 254 ? 9.016 0.904 -54.075 1.00 42.22 254 LYS A C 1
ATOM 2090 O O . LYS A 1 254 ? 9.463 -0.188 -54.427 1.00 42.22 254 LYS A O 1
ATOM 2095 N N . ARG A 1 255 ? 9.816 1.896 -53.671 1.00 35.03 255 ARG A N 1
ATOM 2096 C CA . ARG A 1 255 ? 11.235 1.677 -53.348 1.00 35.03 255 ARG A CA 1
ATOM 2097 C C . ARG A 1 255 ? 11.318 0.962 -51.997 1.00 35.03 255 ARG A C 1
ATOM 2099 O O . ARG A 1 255 ? 10.945 1.521 -50.972 1.00 35.03 255 ARG A O 1
ATOM 2106 N N . ARG A 1 256 ? 11.776 -0.293 -52.016 1.00 41.09 256 ARG A N 1
ATOM 2107 C CA . ARG A 1 256 ? 12.238 -1.024 -50.827 1.00 41.09 256 ARG A CA 1
ATOM 2108 C C . ARG A 1 256 ? 13.551 -0.386 -50.357 1.00 41.09 256 ARG A C 1
ATOM 2110 O O . ARG A 1 256 ? 14.446 -0.189 -51.173 1.00 41.09 256 ARG A O 1
ATOM 2117 N N . LEU A 1 257 ? 13.654 -0.070 -49.067 1.00 32.03 257 LEU A N 1
ATOM 2118 C CA . LEU A 1 257 ? 14.914 0.300 -48.419 1.00 32.03 257 LEU A CA 1
ATOM 2119 C C . LEU A 1 257 ? 15.783 -0.959 -48.290 1.00 32.03 257 LEU A C 1
ATOM 2121 O O . LEU A 1 257 ? 15.391 -1.916 -47.625 1.00 32.03 257 LEU A O 1
ATOM 2125 N N . CYS A 1 258 ? 16.937 -0.973 -48.959 1.00 34.59 258 CYS A N 1
ATOM 2126 C CA . CYS A 1 258 ? 17.944 -2.017 -48.791 1.00 34.59 258 CYS A CA 1
ATOM 2127 C C . CYS A 1 258 ? 18.647 -1.847 -47.439 1.00 34.59 258 CYS A C 1
ATOM 2129 O O . CYS A 1 258 ? 19.251 -0.811 -47.172 1.00 34.59 258 CYS A O 1
ATOM 2131 N N . VAL A 1 259 ? 18.586 -2.892 -46.617 1.00 39.91 259 VAL A N 1
ATOM 2132 C CA . VAL A 1 259 ? 19.423 -3.082 -45.430 1.00 39.91 259 VAL A CA 1
ATOM 2133 C C . VAL A 1 259 ? 20.758 -3.653 -45.910 1.00 39.91 259 VAL A C 1
ATOM 2135 O O . VAL A 1 259 ? 20.794 -4.773 -46.417 1.00 39.91 259 VAL A O 1
ATOM 2138 N N . PHE A 1 260 ? 21.849 -2.895 -45.785 1.00 36.12 260 PHE A N 1
ATOM 2139 C CA . PHE A 1 260 ? 23.198 -3.435 -45.958 1.00 36.12 260 PHE A CA 1
ATOM 2140 C C . PHE A 1 260 ? 23.649 -4.093 -44.651 1.00 36.12 260 PHE A C 1
ATOM 2142 O O . PHE A 1 260 ? 23.753 -3.450 -43.609 1.00 36.12 260 PHE A O 1
ATOM 2149 N N . TYR A 1 261 ? 23.884 -5.399 -44.734 1.00 33.34 261 TYR A N 1
ATOM 2150 C CA . TYR A 1 261 ? 24.446 -6.250 -43.692 1.00 33.34 261 TYR A CA 1
ATOM 2151 C C . TYR A 1 261 ? 25.977 -6.104 -43.729 1.00 33.34 261 TYR A C 1
ATOM 2153 O O . TYR A 1 261 ? 26.592 -6.436 -44.743 1.00 33.34 261 TYR A O 1
ATOM 2161 N N . PHE A 1 262 ? 26.605 -5.626 -42.652 1.00 35.12 262 PHE A N 1
ATOM 2162 C CA . PHE A 1 262 ? 28.053 -5.770 -42.468 1.00 35.12 262 PHE A CA 1
ATOM 2163 C C . PHE A 1 262 ? 28.326 -7.175 -41.925 1.00 35.12 262 PHE A C 1
ATOM 2165 O O . PHE A 1 262 ? 27.894 -7.526 -40.828 1.00 35.12 262 PHE A O 1
ATOM 2172 N N . ARG A 1 263 ? 29.021 -7.991 -42.720 1.00 35.78 263 ARG A N 1
ATOM 2173 C CA . ARG A 1 263 ? 29.554 -9.296 -42.327 1.00 35.78 263 ARG A CA 1
ATOM 2174 C C . ARG A 1 263 ? 31.060 -9.106 -42.145 1.00 35.78 263 ARG A C 1
ATOM 2176 O O . ARG A 1 263 ? 31.754 -8.869 -43.129 1.00 35.78 263 ARG A O 1
ATOM 2183 N N . CYS A 1 264 ? 31.531 -9.119 -40.899 1.00 40.12 264 CYS A N 1
ATOM 2184 C CA . CYS A 1 264 ? 32.962 -9.175 -40.597 1.00 40.12 264 CYS A CA 1
ATOM 2185 C C . CYS A 1 264 ? 33.517 -10.544 -41.001 1.00 40.12 264 CYS A C 1
ATOM 2187 O O . CYS A 1 264 ? 32.828 -11.558 -40.849 1.00 40.12 264 CYS A O 1
ATOM 2189 N N . HIS A 1 265 ? 34.747 -10.529 -41.503 1.00 51.91 265 HIS A N 1
ATOM 2190 C CA . HIS A 1 265 ? 35.587 -11.695 -41.729 1.00 51.91 265 HIS A CA 1
ATOM 2191 C C . HIS A 1 265 ? 36.715 -11.712 -40.697 1.00 51.91 265 HIS A C 1
ATOM 2193 O O . HIS A 1 265 ? 37.045 -10.610 -40.197 1.00 51.91 265 HIS A O 1
#

pLDDT: mean 72.79, std 22.14, range [28.06, 95.56]

Foldseek 3Di:
DPPVVVVVVVVVVVVVVVVVVPPPPPPPPVPDPPPPVDPDDDQAADAQPLLCLVVNCVRLCVPQVPDPDQQLVSLVSVCVRYHHPLNVQCVPDDSDSVCSVVSVVSCCVRRVPCVVVLVVLVVQLLPQAADPVVLLVSLVSLVVSVVSCVVVVDDQPPDCSVVSNLVRHDPVVVVVVVVVVVPDDDDVVVVNVSSVVVSVVVVVVVVVVVVVVVVVVVVVPPDPDDDDDDDDDDDDDDDDDDDDDDDDDDDDDDDDDDDDDDDDD